Protein AF-A0A842ZXC0-F1 (afdb_monomer_lite)

pLDDT: mean 71.42, std 17.32, range [29.2, 92.12]

Structure (mmCIF, N/CA/C/O backbone):
data_AF-A0A842ZXC0-F1
#
_entry.id   AF-A0A842ZXC0-F1
#
loop_
_atom_site.group_PDB
_atom_site.id
_atom_site.type_symbol
_atom_site.label_atom_id
_atom_site.label_alt_id
_atom_site.label_comp_id
_atom_site.label_asym_id
_atom_site.label_entity_id
_atom_site.label_seq_id
_atom_site.pdbx_PDB_ins_code
_atom_site.Cartn_x
_atom_site.Cartn_y
_atom_site.Cartn_z
_atom_site.occupancy
_atom_site.B_iso_or_equiv
_atom_site.auth_seq_id
_atom_site.auth_comp_id
_atom_site.auth_asym_id
_atom_site.auth_atom_id
_atom_site.pdbx_PDB_model_num
ATOM 1 N N . MET A 1 1 ? 24.883 10.054 23.413 1.00 38.22 1 MET A N 1
ATOM 2 C CA . MET A 1 1 ? 23.572 9.875 22.748 1.00 38.22 1 MET A CA 1
ATOM 3 C C . MET A 1 1 ? 22.504 10.477 23.648 1.00 38.22 1 MET A C 1
ATOM 5 O O . MET A 1 1 ? 22.354 9.993 24.759 1.00 38.22 1 MET A O 1
ATOM 9 N N . MET A 1 2 ? 21.808 11.538 23.226 1.00 33.12 2 MET A N 1
ATOM 10 C CA . MET A 1 2 ? 20.631 12.017 23.964 1.00 33.12 2 MET A CA 1
ATOM 11 C C . MET A 1 2 ? 19.498 11.002 23.783 1.00 33.12 2 MET A C 1
ATOM 13 O O . MET A 1 2 ? 19.116 10.713 22.648 1.00 33.12 2 MET A O 1
ATOM 17 N N . GLN A 1 3 ? 18.977 10.449 24.880 1.00 35.97 3 GLN A N 1
ATOM 18 C CA . GLN A 1 3 ? 17.727 9.690 24.848 1.00 35.97 3 GLN A CA 1
ATOM 19 C C . GLN A 1 3 ? 16.616 10.639 24.394 1.00 35.97 3 GLN A C 1
ATOM 21 O O . GLN A 1 3 ? 16.288 11.604 25.085 1.00 35.97 3 GLN A O 1
ATOM 26 N N . ARG A 1 4 ? 16.063 10.402 23.200 1.00 47.78 4 ARG A N 1
ATOM 27 C CA . ARG A 1 4 ? 14.868 11.116 22.743 1.00 47.78 4 ARG A CA 1
ATOM 28 C C . ARG A 1 4 ? 13.722 10.739 23.680 1.00 47.78 4 ARG A C 1
ATOM 30 O O . ARG A 1 4 ? 13.422 9.556 23.821 1.00 47.78 4 ARG A O 1
ATOM 37 N N . LYS A 1 5 ? 13.112 11.734 24.329 1.00 47.00 5 LYS A N 1
ATOM 38 C CA . LYS A 1 5 ? 11.935 11.544 25.183 1.00 47.00 5 LYS A CA 1
ATOM 39 C C . LYS A 1 5 ? 10.814 10.945 24.330 1.00 47.00 5 LYS A C 1
ATOM 41 O O . LYS A 1 5 ? 10.494 11.484 23.273 1.00 47.00 5 LYS A O 1
ATOM 46 N N . GLN A 1 6 ? 10.284 9.808 24.761 1.00 52.31 6 GLN A N 1
ATOM 47 C CA . GLN A 1 6 ? 9.164 9.141 24.110 1.00 52.31 6 GLN A CA 1
ATOM 48 C C . GLN A 1 6 ? 7.924 10.028 24.242 1.00 52.31 6 GLN A C 1
ATOM 50 O O . GLN A 1 6 ? 7.677 10.586 25.312 1.00 52.31 6 GLN A O 1
ATOM 55 N N . VAL A 1 7 ? 7.208 10.225 23.141 1.00 51.06 7 VAL A N 1
ATOM 56 C CA . VAL A 1 7 ? 5.999 11.048 23.106 1.00 51.06 7 VAL A CA 1
ATOM 57 C C . VAL A 1 7 ? 4.801 10.100 23.057 1.00 51.06 7 VAL A C 1
ATOM 59 O O . VAL A 1 7 ? 4.854 9.085 22.364 1.00 51.06 7 VAL A O 1
ATOM 62 N N . GLU A 1 8 ? 3.756 10.412 23.819 1.00 59.06 8 GLU A N 1
ATOM 63 C CA . GLU A 1 8 ? 2.516 9.631 23.856 1.00 59.06 8 GLU A CA 1
ATOM 64 C C . GLU A 1 8 ? 1.721 9.815 22.549 1.00 59.06 8 GLU A C 1
ATOM 66 O O . GLU A 1 8 ? 1.617 10.946 22.055 1.00 59.06 8 GLU A O 1
ATOM 71 N N . PRO A 1 9 ? 1.154 8.746 21.964 1.00 63.72 9 PRO A N 1
ATOM 72 C CA . PRO A 1 9 ? 0.322 8.860 20.774 1.00 63.72 9 PRO A CA 1
ATOM 73 C C . PRO A 1 9 ? -1.001 9.579 21.069 1.00 63.72 9 PRO A C 1
ATOM 75 O O . PRO A 1 9 ? -1.538 9.547 22.172 1.00 63.72 9 PRO A O 1
ATOM 78 N N . GLY A 1 10 ? -1.565 10.233 20.052 1.00 68.50 10 GLY A N 1
ATOM 79 C CA . GLY A 1 10 ? -2.879 10.863 20.170 1.00 68.50 10 GLY A CA 1
ATOM 80 C C . GLY A 1 10 ? -4.018 9.836 20.197 1.00 68.50 10 GLY A C 1
ATOM 81 O O . GLY A 1 10 ? -3.971 8.824 19.498 1.00 68.50 10 GLY A O 1
ATOM 82 N N . ARG A 1 11 ? -5.110 10.150 20.909 1.00 72.19 11 ARG A N 1
ATOM 83 C CA . ARG A 1 11 ? -6.309 9.295 21.061 1.00 72.19 11 ARG A CA 1
ATOM 84 C C . ARG A 1 11 ? -6.871 8.741 19.740 1.00 72.19 11 ARG A C 1
ATOM 86 O O . ARG A 1 11 ? -7.350 7.613 19.703 1.00 72.19 11 ARG A O 1
ATOM 93 N N . LYS A 1 12 ? -6.811 9.510 18.645 1.00 74.31 12 LYS A N 1
ATOM 94 C CA . LYS A 1 12 ? -7.275 9.064 17.315 1.00 74.31 12 LYS A CA 1
ATOM 95 C C . LYS A 1 12 ? -6.428 7.911 16.753 1.00 74.31 12 LYS A C 1
ATOM 97 O O . LYS A 1 12 ? -6.987 6.976 16.186 1.00 74.31 12 LYS A O 1
ATOM 102 N N . ILE A 1 13 ? -5.108 7.954 16.953 1.00 75.88 13 ILE A N 1
ATOM 103 C CA . ILE A 1 13 ? -4.176 6.895 16.532 1.00 75.88 13 ILE A CA 1
ATOM 104 C C . ILE A 1 13 ? -4.403 5.638 17.374 1.00 75.88 13 ILE A C 1
ATOM 106 O O . ILE A 1 13 ? -4.470 4.543 16.825 1.00 75.88 13 ILE A O 1
ATOM 110 N N . GLU A 1 14 ? -4.595 5.777 18.688 1.00 77.31 14 GLU A N 1
ATOM 111 C CA . GLU A 1 14 ? -4.884 4.633 19.565 1.00 77.31 14 GLU A CA 1
ATOM 112 C C . GLU A 1 14 ? -6.144 3.869 19.136 1.00 77.31 14 GLU A C 1
ATOM 114 O O . GLU A 1 14 ? -6.159 2.637 19.126 1.00 77.31 14 GLU A O 1
ATOM 119 N N . ILE A 1 15 ? -7.203 4.592 18.757 1.00 78.06 15 ILE A N 1
ATOM 120 C CA . ILE A 1 15 ? -8.450 3.990 18.270 1.00 78.06 15 ILE A CA 1
ATOM 121 C C . ILE A 1 15 ? -8.221 3.294 16.926 1.00 78.06 15 ILE A C 1
ATOM 123 O O . ILE A 1 15 ? -8.607 2.134 16.779 1.00 78.06 15 ILE A O 1
ATOM 127 N N . ALA A 1 16 ? -7.533 3.934 15.978 1.00 81.00 16 ALA A N 1
ATOM 128 C CA . ALA A 1 16 ? -7.195 3.299 14.704 1.00 81.00 16 ALA A CA 1
ATOM 129 C C . ALA A 1 16 ? -6.385 2.002 14.915 1.00 81.00 16 ALA A C 1
ATOM 131 O O . ALA A 1 16 ? -6.726 0.956 14.360 1.00 81.00 16 ALA A O 1
ATOM 132 N N . LEU A 1 17 ? -5.381 2.023 15.800 1.00 80.62 17 LEU A N 1
ATOM 133 C CA . LEU A 1 17 ? -4.549 0.863 16.141 1.00 80.62 17 LEU A CA 1
ATOM 134 C C . LEU A 1 17 ? -5.313 -0.261 16.866 1.00 80.62 17 LEU A C 1
ATOM 136 O O . LEU A 1 17 ? -4.879 -1.412 16.816 1.00 80.62 17 LEU A O 1
ATOM 140 N N . ARG A 1 18 ? -6.453 0.031 17.506 1.00 80.19 18 ARG A N 1
ATOM 141 C CA . ARG A 1 18 ? -7.390 -0.978 18.045 1.00 80.19 18 ARG A CA 1
ATOM 142 C C . ARG A 1 18 ? -8.228 -1.618 16.949 1.00 80.19 18 ARG A C 1
ATOM 144 O O . ARG A 1 18 ? -8.435 -2.830 16.947 1.00 80.19 18 ARG A O 1
ATOM 151 N N . VAL A 1 19 ? -8.723 -0.783 16.046 1.00 85.88 19 VAL A N 1
ATOM 152 C CA . VAL A 1 19 ? -9.700 -1.140 15.019 1.00 85.88 19 VAL A CA 1
ATOM 153 C C . VAL A 1 19 ? -9.068 -1.960 13.897 1.00 85.88 19 VAL A C 1
ATOM 155 O O . VAL A 1 19 ? -9.604 -2.994 13.497 1.00 85.88 19 VAL A O 1
ATOM 158 N N . ILE A 1 20 ? -7.901 -1.533 13.420 1.00 87.75 20 ILE A N 1
ATOM 159 C CA . ILE A 1 20 ? -7.207 -2.135 12.281 1.00 87.75 20 ILE A CA 1
ATOM 160 C C . ILE A 1 20 ? -6.959 -3.645 12.482 1.00 87.75 20 ILE A C 1
ATOM 162 O O . ILE A 1 20 ? -7.414 -4.429 11.644 1.00 87.75 20 ILE A O 1
ATOM 166 N N . PRO A 1 21 ? -6.328 -4.116 13.580 1.00 86.69 21 PRO A N 1
ATOM 167 C CA . PRO A 1 21 ? -6.112 -5.546 13.781 1.00 86.69 21 PRO A CA 1
ATOM 168 C C . PRO A 1 21 ? -7.413 -6.352 13.805 1.00 86.69 21 PRO A C 1
ATOM 170 O O . PRO A 1 21 ? -7.451 -7.455 13.265 1.00 86.69 21 PRO A O 1
ATOM 173 N N . GLN A 1 22 ? -8.482 -5.813 14.402 1.00 87.75 22 GLN A N 1
ATOM 174 C CA . GLN A 1 22 ? -9.781 -6.489 14.463 1.00 87.75 22 GLN A CA 1
ATOM 175 C C . GLN A 1 22 ? -10.370 -6.679 13.063 1.00 87.75 22 GLN A C 1
ATOM 177 O O . GLN A 1 22 ? -10.760 -7.794 12.711 1.00 87.75 22 GLN A O 1
ATOM 182 N N . ALA A 1 23 ? -10.366 -5.618 12.249 1.00 90.25 23 ALA A N 1
ATOM 183 C CA . ALA A 1 23 ? -10.895 -5.655 10.892 1.00 90.25 23 ALA A CA 1
ATOM 184 C C . ALA A 1 23 ? -10.138 -6.665 10.012 1.00 90.25 23 ALA A C 1
ATOM 186 O O . ALA A 1 23 ? -10.751 -7.521 9.369 1.00 90.25 23 ALA A O 1
ATOM 187 N N . PHE A 1 24 ? -8.804 -6.637 10.031 1.00 90.25 24 PHE A N 1
ATOM 188 C CA . PHE A 1 24 ? -7.998 -7.546 9.211 1.00 90.25 24 PHE A CA 1
ATOM 189 C C . PHE A 1 24 ? -8.014 -8.997 9.692 1.00 90.25 24 PHE A C 1
ATOM 191 O O . PHE A 1 24 ? -8.032 -9.908 8.861 1.00 90.25 24 PHE A O 1
ATOM 198 N N . ASN A 1 25 ? -8.075 -9.237 11.006 1.00 88.62 25 ASN A N 1
ATOM 199 C CA . ASN A 1 25 ? -8.242 -10.588 11.542 1.00 88.62 25 ASN A CA 1
ATOM 200 C C . ASN A 1 25 ? -9.599 -11.176 11.135 1.00 88.62 25 ASN A C 1
ATOM 202 O O . ASN A 1 25 ? -9.654 -12.317 10.681 1.00 88.62 25 ASN A O 1
ATOM 206 N N . TYR A 1 26 ? -10.678 -10.388 11.214 1.00 89.25 26 TYR A N 1
ATOM 207 C CA . TYR A 1 26 ? -11.999 -10.806 10.735 1.00 89.25 26 TYR A CA 1
ATOM 208 C C . TYR A 1 26 ? -11.999 -11.089 9.226 1.00 89.25 26 TYR A C 1
ATOM 210 O O . TYR A 1 26 ? -12.568 -12.083 8.759 1.00 89.25 26 TYR A O 1
ATOM 218 N N . ALA A 1 27 ? -11.330 -10.234 8.449 1.00 89.38 27 ALA A N 1
ATOM 219 C CA . ALA A 1 27 ? -11.186 -10.418 7.011 1.00 89.38 27 ALA A CA 1
ATOM 220 C C . ALA A 1 27 ? -10.257 -11.586 6.643 1.00 89.38 27 ALA A C 1
ATOM 222 O O . ALA A 1 27 ? -10.284 -12.034 5.498 1.00 89.38 27 ALA A O 1
ATOM 223 N N . THR A 1 28 ? -9.485 -12.125 7.596 1.00 89.38 28 THR A N 1
ATOM 224 C CA . THR A 1 28 ? -8.425 -13.126 7.376 1.00 89.38 28 THR A CA 1
ATOM 225 C C . THR A 1 28 ? -7.400 -12.665 6.336 1.00 89.38 28 THR A C 1
ATOM 227 O O . THR A 1 28 ? -6.953 -13.440 5.494 1.00 89.38 28 THR A O 1
ATOM 230 N N . VAL A 1 29 ? -7.051 -11.376 6.376 1.00 88.44 29 VAL A N 1
ATOM 231 C CA . VAL A 1 29 ? -6.166 -10.728 5.402 1.00 88.44 29 VAL A CA 1
ATOM 232 C C . VAL A 1 29 ? -4.909 -10.218 6.112 1.00 88.44 29 VAL A C 1
ATOM 234 O O . VAL A 1 29 ? -5.021 -9.520 7.122 1.00 88.44 29 VAL A O 1
ATOM 237 N N . PRO A 1 30 ? -3.697 -10.539 5.623 1.00 87.38 30 PRO A N 1
ATOM 238 C CA . PRO A 1 30 ? -2.482 -9.938 6.149 1.00 87.38 30 PRO A CA 1
ATOM 239 C C . PRO A 1 30 ? -2.455 -8.445 5.824 1.00 87.38 30 PRO A C 1
ATOM 241 O O . PRO A 1 30 ? -2.823 -8.029 4.730 1.00 87.38 30 PRO A O 1
ATOM 244 N N . TYR A 1 31 ? -1.954 -7.642 6.749 1.00 88.44 31 TYR A N 1
ATOM 245 C CA . TYR A 1 31 ? -1.720 -6.223 6.523 1.00 88.44 31 TYR A CA 1
ATOM 246 C C . TYR A 1 31 ? -0.405 -5.817 7.159 1.00 88.44 31 TYR A C 1
ATOM 248 O O . TYR A 1 31 ? 0.095 -6.492 8.066 1.00 88.44 31 TYR A O 1
ATOM 256 N N . TRP A 1 32 ? 0.154 -4.720 6.681 1.00 85.88 32 TRP A N 1
ATOM 257 C CA . TRP A 1 32 ? 1.293 -4.075 7.305 1.00 85.88 32 TRP A CA 1
ATOM 258 C C . TRP A 1 32 ? 1.218 -2.569 7.111 1.00 85.88 32 TRP A C 1
ATOM 260 O O . TRP A 1 32 ? 0.529 -2.055 6.226 1.00 85.88 32 TRP A O 1
ATOM 270 N N . LEU A 1 33 ? 1.925 -1.879 7.995 1.00 83.50 33 LEU A N 1
ATOM 271 C CA . LEU A 1 33 ? 2.070 -0.436 7.953 1.00 83.50 33 LEU A CA 1
ATOM 272 C C . LEU A 1 33 ? 2.839 -0.019 6.695 1.00 83.50 33 LEU A C 1
ATOM 274 O O . LEU A 1 33 ? 3.832 -0.663 6.339 1.00 83.50 33 LEU A O 1
ATOM 278 N N . SER A 1 34 ? 2.399 1.062 6.057 1.00 80.19 34 SER A N 1
ATOM 279 C CA . SER A 1 34 ? 3.020 1.598 4.845 1.00 80.19 34 SER A CA 1
ATOM 280 C C . SER A 1 34 ? 3.258 3.102 4.931 1.00 80.19 34 SER A C 1
ATOM 282 O O . SER A 1 34 ? 2.857 3.743 5.899 1.00 80.19 34 SER A O 1
ATOM 284 N N . PHE A 1 35 ? 3.948 3.633 3.920 1.00 75.81 35 PHE A N 1
ATOM 285 C CA . PHE A 1 35 ? 4.105 5.067 3.629 1.00 75.81 35 PHE A CA 1
ATOM 286 C C . PHE A 1 35 ? 4.361 5.953 4.862 1.00 75.81 35 PHE A C 1
ATOM 288 O O . PHE A 1 35 ? 5.334 5.710 5.587 1.00 75.81 35 PHE A O 1
ATOM 295 N N . GLY A 1 36 ? 3.529 6.979 5.080 1.00 67.38 36 GLY A N 1
ATOM 296 C CA . GLY A 1 36 ? 3.707 7.980 6.130 1.00 67.38 36 GLY A CA 1
ATOM 297 C C . GLY A 1 36 ? 3.727 7.353 7.520 1.00 67.38 36 GLY A C 1
ATOM 298 O O . GLY A 1 36 ? 4.662 7.582 8.291 1.00 67.38 36 GLY A O 1
ATOM 299 N N . GLY A 1 37 ? 2.779 6.456 7.804 1.00 69.75 37 GLY A N 1
ATOM 300 C CA . GLY A 1 37 ? 2.711 5.739 9.079 1.00 69.75 37 GLY A CA 1
ATOM 301 C C . GLY A 1 37 ? 3.977 4.927 9.379 1.00 69.75 37 GLY A C 1
ATOM 302 O O . GLY A 1 37 ? 4.488 4.938 10.502 1.00 69.75 37 GLY A O 1
ATOM 303 N N . LEU A 1 38 ? 4.546 4.263 8.369 1.00 73.62 38 LEU A N 1
ATOM 304 C CA . LEU A 1 38 ? 5.774 3.485 8.533 1.00 73.62 38 LEU A CA 1
ATOM 305 C C . LEU A 1 38 ? 6.997 4.371 8.774 1.00 73.62 38 LEU A C 1
ATOM 307 O O . LEU A 1 38 ? 7.837 4.055 9.624 1.00 73.62 38 LEU A O 1
ATOM 311 N N . TRP A 1 39 ? 7.093 5.482 8.047 1.00 70.81 39 TRP A N 1
ATOM 312 C CA . TRP A 1 39 ? 8.150 6.462 8.262 1.00 70.81 39 TRP A CA 1
ATOM 313 C C . TRP A 1 39 ? 8.076 7.063 9.673 1.00 70.81 39 TRP A C 1
ATOM 315 O O . TRP A 1 39 ? 9.102 7.117 10.362 1.00 70.81 39 TRP A O 1
ATOM 325 N N . ALA A 1 40 ? 6.869 7.416 10.143 1.00 67.25 40 ALA A N 1
ATOM 326 C CA . ALA A 1 40 ? 6.607 7.895 11.506 1.00 67.25 40 ALA A CA 1
ATOM 327 C C . ALA A 1 40 ? 7.229 6.971 12.548 1.00 67.25 40 ALA A C 1
ATOM 329 O O . ALA A 1 40 ? 7.957 7.398 13.449 1.00 67.25 40 ALA A O 1
ATOM 330 N N . LEU A 1 41 ? 6.934 5.681 12.401 1.00 69.81 41 LEU A N 1
ATOM 331 C CA . LEU A 1 41 ? 7.342 4.656 13.338 1.00 69.81 41 LEU A CA 1
ATOM 332 C C . LEU A 1 41 ? 8.862 4.486 13.362 1.00 69.81 41 LEU A C 1
ATOM 334 O O . LEU A 1 41 ? 9.445 4.363 14.435 1.00 69.81 41 LEU A O 1
ATOM 338 N N . ILE A 1 42 ? 9.512 4.511 12.195 1.00 69.00 42 ILE A N 1
ATOM 339 C CA . ILE A 1 42 ? 10.952 4.247 12.078 1.00 69.00 42 ILE A CA 1
ATOM 340 C C . ILE A 1 42 ? 11.809 5.449 12.469 1.00 69.00 42 ILE A C 1
ATOM 342 O O . ILE A 1 42 ? 12.855 5.270 13.092 1.00 69.00 42 ILE A O 1
ATOM 346 N N . ARG A 1 43 ? 11.411 6.667 12.091 1.00 65.94 43 ARG A N 1
ATOM 347 C CA . ARG A 1 43 ? 12.264 7.861 12.232 1.00 65.94 43 ARG A CA 1
ATOM 348 C C . ARG A 1 43 ? 11.905 8.729 13.436 1.00 65.94 43 ARG A C 1
ATOM 350 O O . ARG A 1 43 ? 12.803 9.334 14.031 1.00 65.94 43 ARG A O 1
ATOM 357 N N . ASN A 1 44 ? 10.625 8.758 13.810 1.00 60.88 44 ASN A N 1
ATOM 358 C CA . ASN A 1 44 ? 10.072 9.708 14.781 1.00 60.88 44 ASN A CA 1
ATOM 359 C C . ASN A 1 44 ? 9.503 9.034 16.038 1.00 60.88 44 ASN A C 1
ATOM 361 O O . ASN A 1 44 ? 8.830 9.695 16.822 1.00 60.88 44 ASN A O 1
ATOM 365 N N . ASN A 1 45 ? 9.770 7.740 16.250 1.00 59.78 45 ASN A N 1
ATOM 366 C CA . ASN A 1 45 ? 9.192 6.956 17.346 1.00 59.78 45 ASN A CA 1
ATOM 367 C C . ASN A 1 45 ? 7.650 6.983 17.358 1.00 59.78 45 ASN A C 1
ATOM 369 O O . ASN A 1 45 ? 7.042 7.052 18.419 1.00 59.78 45 ASN A O 1
ATOM 373 N N . GLY A 1 46 ? 7.013 6.898 16.187 1.00 54.84 46 GLY A N 1
ATOM 374 C CA . GLY A 1 46 ? 5.575 6.627 16.095 1.00 54.84 46 GLY A CA 1
ATOM 375 C C . GLY A 1 46 ? 4.667 7.850 16.187 1.00 54.84 46 GLY A C 1
ATOM 376 O O . GLY A 1 46 ? 3.491 7.69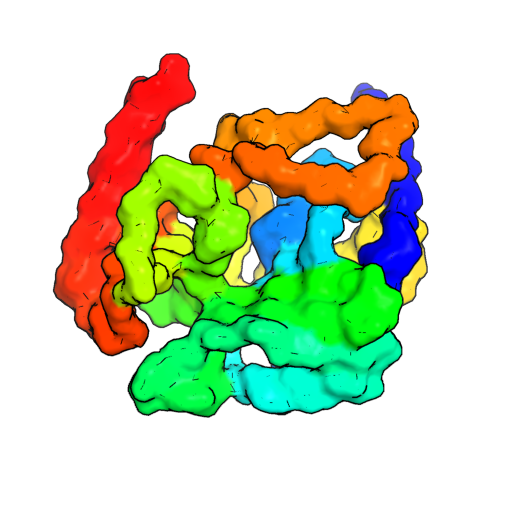3 16.495 1.00 54.84 46 GLY A O 1
ATOM 377 N N . ILE A 1 47 ? 5.161 9.061 15.916 1.00 51.28 47 ILE A N 1
ATOM 378 C CA . ILE A 1 47 ? 4.285 10.236 15.836 1.00 51.28 47 ILE A CA 1
ATOM 379 C C . ILE A 1 47 ? 4.506 10.987 14.533 1.00 51.28 47 ILE A C 1
ATOM 381 O O . ILE A 1 47 ? 5.552 11.595 14.310 1.00 51.28 47 ILE A O 1
ATOM 385 N N . ILE A 1 48 ? 3.470 10.968 13.701 1.00 54.22 48 ILE A N 1
ATOM 386 C CA . ILE A 1 48 ? 3.164 12.045 12.768 1.00 54.22 48 ILE A CA 1
ATOM 387 C C . ILE A 1 48 ? 1.712 12.437 13.059 1.00 54.22 48 ILE A C 1
ATOM 389 O O . ILE A 1 48 ? 0.868 11.546 13.188 1.00 54.22 48 ILE A O 1
ATOM 393 N N . PRO A 1 49 ? 1.401 13.733 13.191 1.00 51.94 49 PRO A N 1
ATOM 394 C CA . PRO A 1 49 ? 0.032 14.215 13.115 1.00 51.94 49 PRO A CA 1
ATOM 395 C C . PRO A 1 49 ? -0.418 14.164 11.648 1.00 51.94 49 PRO A C 1
ATOM 397 O O . PRO A 1 49 ? -0.507 15.198 10.995 1.00 51.94 49 PRO A O 1
ATOM 400 N N . ASP A 1 50 ? -0.608 12.959 11.112 1.00 57.91 50 ASP A N 1
ATOM 401 C CA . ASP A 1 50 ? -1.201 12.787 9.787 1.00 57.91 50 ASP A CA 1
ATOM 402 C C . ASP A 1 50 ? -2.724 12.686 9.911 1.00 57.91 50 ASP A C 1
ATOM 404 O O . ASP A 1 50 ? -3.249 12.329 10.972 1.00 57.91 50 ASP A O 1
ATOM 408 N N . GLY A 1 51 ? -3.437 13.062 8.852 1.00 63.59 51 GLY A N 1
ATOM 409 C CA . GLY A 1 51 ? -4.900 12.997 8.793 1.00 63.59 51 GLY A CA 1
ATOM 410 C C . GLY A 1 51 ? -5.434 11.578 8.575 1.00 63.59 51 GLY A C 1
ATOM 411 O O . GLY A 1 51 ? -6.625 11.320 8.798 1.00 63.59 51 GLY A O 1
ATOM 412 N N . ASP A 1 52 ? -4.560 10.656 8.177 1.00 72.56 52 ASP A N 1
ATOM 413 C CA . ASP A 1 52 ? -4.880 9.282 7.829 1.00 72.56 52 ASP A CA 1
ATOM 414 C C . ASP A 1 52 ? -3.847 8.256 8.343 1.00 72.56 52 ASP A C 1
ATOM 416 O O . ASP A 1 52 ? -2.839 8.569 8.980 1.00 72.56 52 ASP A O 1
ATOM 420 N N . PHE A 1 53 ? -4.174 6.978 8.155 1.00 79.69 53 PHE A N 1
ATOM 421 C CA . PHE A 1 53 ? -3.339 5.838 8.499 1.00 79.69 53 PHE A CA 1
ATOM 422 C C . PHE A 1 53 ? -3.123 4.969 7.268 1.00 79.69 53 PHE A C 1
ATOM 424 O O . PHE A 1 53 ? -4.037 4.276 6.807 1.00 79.69 53 PHE A O 1
ATOM 431 N N . ASP A 1 54 ? -1.894 4.983 6.768 1.00 83.69 54 ASP A N 1
ATOM 432 C CA . ASP A 1 54 ? -1.495 4.229 5.592 1.00 83.69 54 ASP A CA 1
ATOM 433 C C . ASP A 1 54 ? -1.184 2.769 5.898 1.00 83.69 54 ASP A C 1
ATOM 435 O O . ASP A 1 54 ? -0.258 2.415 6.638 1.00 83.69 54 ASP A O 1
ATOM 439 N N . MET A 1 55 ? -1.906 1.888 5.228 1.00 87.94 55 MET A N 1
ATOM 440 C CA . MET A 1 55 ? -1.690 0.457 5.286 1.00 87.94 55 MET A CA 1
ATOM 441 C C . MET A 1 55 ? -1.591 -0.130 3.899 1.00 87.94 55 MET A C 1
ATOM 443 O O . MET A 1 55 ? -2.026 0.432 2.890 1.00 87.94 55 MET A O 1
ATOM 447 N N . CYS A 1 56 ? -1.072 -1.344 3.869 1.00 89.06 56 CYS A N 1
ATOM 448 C CA . CYS A 1 56 ? -1.123 -2.150 2.678 1.00 89.06 56 CYS A CA 1
ATOM 449 C C . CYS A 1 56 ? -1.393 -3.613 2.965 1.00 89.06 56 CYS A C 1
ATOM 451 O O . CYS A 1 56 ? -1.185 -4.124 4.067 1.00 89.06 56 CYS A O 1
ATOM 453 N N . THR A 1 57 ? -1.903 -4.256 1.927 1.00 90.06 57 THR A N 1
ATOM 454 C CA . THR A 1 57 ? -2.136 -5.689 1.839 1.00 90.06 57 THR A CA 1
ATOM 455 C C . THR A 1 57 ? -1.817 -6.151 0.419 1.00 90.06 57 THR A C 1
ATOM 457 O O . THR A 1 57 ? -1.486 -5.338 -0.446 1.00 90.06 57 THR A O 1
ATOM 460 N N . TYR A 1 58 ? -1.903 -7.449 0.148 1.00 88.81 58 TYR A N 1
ATOM 461 C CA . TYR A 1 58 ? -1.681 -7.970 -1.193 1.00 88.81 58 TYR A CA 1
ATOM 462 C C . TYR A 1 58 ? -2.890 -7.748 -2.096 1.00 88.81 58 TYR A C 1
ATOM 464 O O . TYR A 1 58 ? -4.045 -7.936 -1.706 1.00 88.81 58 TYR A O 1
ATOM 472 N N . TYR A 1 59 ? -2.611 -7.395 -3.347 1.00 87.81 59 TYR A N 1
ATOM 473 C CA . TYR A 1 59 ? -3.613 -7.455 -4.395 1.00 87.81 59 TYR A CA 1
ATOM 474 C C . TYR A 1 59 ? -4.163 -8.878 -4.495 1.00 87.81 59 TYR A C 1
ATOM 476 O O . TYR A 1 59 ? -3.427 -9.863 -4.477 1.00 87.81 59 TYR A O 1
ATOM 484 N N . GLY A 1 60 ? -5.480 -8.980 -4.619 1.00 83.69 60 GLY A N 1
ATOM 485 C CA . GLY A 1 60 ? -6.155 -10.255 -4.785 1.00 83.69 60 GLY A CA 1
ATOM 486 C C . GLY A 1 60 ? -7.075 -10.651 -3.641 1.00 83.69 60 GLY A C 1
ATOM 487 O O . GLY A 1 60 ? -7.931 -11.507 -3.872 1.00 83.69 60 GLY A O 1
ATOM 488 N N . HIS A 1 61 ? -6.935 -10.015 -2.477 1.00 86.19 61 HIS A N 1
ATOM 489 C CA . HIS A 1 61 ? -7.841 -10.179 -1.346 1.00 86.19 61 HIS A CA 1
ATOM 490 C C . HIS A 1 61 ? -9.218 -9.554 -1.605 1.00 86.19 61 HIS A C 1
ATOM 492 O O . HIS A 1 61 ? -9.347 -8.575 -2.339 1.00 86.19 61 HIS A O 1
ATOM 498 N N . ASP A 1 62 ? -10.242 -10.129 -0.974 1.00 85.81 62 ASP A N 1
ATOM 499 C CA . ASP A 1 62 ? -11.619 -9.644 -1.045 1.00 85.81 62 ASP A CA 1
ATOM 500 C C . ASP A 1 62 ? -11.763 -8.342 -0.242 1.00 85.81 62 ASP A C 1
ATOM 502 O O . ASP A 1 62 ? -11.928 -8.341 0.983 1.00 85.81 62 ASP A O 1
ATOM 506 N N . PHE A 1 63 ? -11.689 -7.216 -0.950 1.00 86.81 63 PHE A N 1
ATOM 507 C CA . PHE A 1 63 ? -11.794 -5.898 -0.339 1.00 86.81 63 PHE A CA 1
ATOM 508 C C . PHE A 1 63 ? -13.209 -5.597 0.184 1.00 86.81 63 PHE A C 1
ATOM 510 O O . PHE A 1 63 ? -13.338 -4.811 1.120 1.00 86.81 63 PHE A O 1
ATOM 517 N N . LYS A 1 64 ? -14.258 -6.265 -0.325 1.00 88.25 64 LYS A N 1
ATOM 518 C CA . LYS A 1 64 ? -15.631 -6.144 0.202 1.00 88.25 64 LYS A CA 1
ATOM 519 C C . LYS A 1 64 ? -15.742 -6.799 1.578 1.00 88.25 64 LYS A C 1
ATOM 521 O O . LYS A 1 64 ? -16.447 -6.306 2.460 1.00 88.25 64 LYS A O 1
ATOM 526 N N . ARG A 1 65 ? -15.010 -7.894 1.813 1.00 90.62 65 ARG A N 1
ATOM 527 C CA . ARG A 1 65 ? -14.907 -8.496 3.151 1.00 90.62 65 ARG A CA 1
ATOM 528 C C . ARG A 1 65 ? -14.167 -7.583 4.130 1.00 90.62 65 ARG A C 1
ATOM 530 O O . ARG A 1 65 ? -14.598 -7.466 5.276 1.00 90.62 65 ARG A O 1
ATOM 537 N N . ILE A 1 66 ? -13.095 -6.929 3.680 1.00 91.31 66 ILE A N 1
ATOM 538 C CA . ILE A 1 66 ? -12.370 -5.918 4.468 1.00 91.31 66 ILE A CA 1
ATOM 539 C C . ILE A 1 66 ? -13.299 -4.741 4.799 1.00 91.31 66 ILE A C 1
ATOM 541 O O . ILE A 1 66 ? -13.397 -4.342 5.956 1.00 91.31 66 ILE A O 1
ATOM 545 N N . GLU A 1 67 ? -14.055 -4.248 3.819 1.00 91.38 67 GLU A N 1
ATOM 546 C CA . GLU A 1 67 ? -15.054 -3.197 4.008 1.00 91.38 67 GLU A CA 1
ATOM 547 C C . GLU A 1 67 ? -16.107 -3.575 5.054 1.00 91.38 67 GLU A C 1
ATOM 549 O O . GLU A 1 67 ? -16.371 -2.808 5.981 1.00 91.38 67 GLU A O 1
ATOM 554 N N . LYS A 1 68 ? -16.689 -4.776 4.948 1.00 91.75 68 LYS A N 1
ATOM 555 C CA . LYS A 1 68 ? -17.657 -5.277 5.930 1.00 91.75 68 LYS A CA 1
ATOM 556 C C . LYS A 1 68 ? -17.060 -5.319 7.338 1.00 91.75 68 LYS A C 1
ATOM 558 O O . LYS A 1 68 ? -17.753 -4.984 8.296 1.00 91.75 68 LYS A O 1
ATOM 563 N N . ALA A 1 69 ? -15.792 -5.711 7.457 1.00 92.12 69 ALA A N 1
ATOM 564 C CA . ALA A 1 69 ? -15.083 -5.729 8.729 1.00 92.12 69 ALA A CA 1
ATOM 565 C C . ALA A 1 69 ? -14.945 -4.314 9.315 1.00 92.12 69 ALA A C 1
ATOM 567 O O . ALA A 1 69 ? -15.277 -4.101 10.477 1.00 92.12 69 ALA A O 1
ATOM 568 N N . PHE A 1 70 ? -14.541 -3.338 8.496 1.00 91.25 70 PHE A N 1
ATOM 569 C CA . PHE A 1 70 ? -14.397 -1.934 8.899 1.00 91.25 70 PHE A CA 1
ATOM 570 C C . PHE A 1 70 ? -15.719 -1.247 9.276 1.00 91.25 70 PHE A C 1
ATOM 572 O O . PHE A 1 70 ? -15.740 -0.381 10.149 1.00 91.25 70 PHE A O 1
ATOM 579 N N . ARG A 1 71 ? -16.849 -1.667 8.703 1.00 89.50 71 ARG A N 1
ATOM 580 C CA . ARG A 1 71 ? -18.167 -1.160 9.124 1.00 89.50 71 ARG A CA 1
ATOM 581 C C . ARG A 1 71 ? -18.593 -1.664 10.511 1.00 89.50 71 ARG A C 1
ATOM 583 O O . ARG A 1 71 ? -19.376 -0.995 11.185 1.00 89.50 71 ARG A O 1
ATOM 590 N N . GLY A 1 72 ? -18.116 -2.845 10.916 1.00 85.69 72 GLY A N 1
ATOM 591 C CA . GLY A 1 72 ? -18.525 -3.539 12.146 1.00 85.69 72 GLY A CA 1
ATOM 592 C C . GLY A 1 72 ? -17.664 -3.262 13.384 1.00 85.69 72 GLY A C 1
ATOM 593 O O . GLY A 1 72 ? -17.949 -3.797 14.451 1.00 85.69 72 GLY A O 1
ATOM 594 N N . VAL A 1 73 ? -16.610 -2.462 13.248 1.00 87.00 73 VAL A N 1
ATOM 595 C CA . VAL A 1 73 ? -15.669 -2.084 14.317 1.00 87.00 73 VAL A CA 1
ATOM 596 C C . VAL A 1 73 ? -16.033 -0.710 14.902 1.00 87.00 73 VAL A C 1
ATOM 598 O O . VAL A 1 73 ? -16.697 0.078 14.221 1.00 87.00 73 VAL A O 1
ATOM 601 N N . PRO A 1 74 ? -15.600 -0.390 16.140 1.00 78.81 74 PRO A N 1
ATOM 602 C CA . PRO A 1 74 ? -15.796 0.940 16.724 1.00 78.81 74 PRO A CA 1
ATOM 603 C C . PRO A 1 74 ? -15.324 2.059 15.781 1.00 78.81 74 PRO A C 1
ATOM 605 O O . PRO A 1 74 ? -14.265 1.933 15.165 1.00 78.81 74 PRO A O 1
ATOM 608 N N . GLY A 1 75 ? -16.098 3.141 15.647 1.00 73.94 75 GLY A N 1
ATOM 609 C CA . GLY A 1 75 ? -15.820 4.219 14.692 1.00 73.94 75 GLY A CA 1
ATOM 610 C C . GLY A 1 75 ? -16.498 4.105 13.330 1.00 73.94 75 GLY A C 1
ATOM 611 O O . GLY A 1 75 ? -16.386 5.056 12.552 1.00 73.94 75 GLY A O 1
ATOM 612 N N . HIS A 1 76 ? -17.179 2.984 13.050 1.00 84.31 76 HIS A N 1
ATOM 613 C CA . HIS A 1 76 ? -18.012 2.752 11.864 1.00 84.31 76 HIS A CA 1
ATOM 614 C C . HIS A 1 76 ? -17.375 3.279 10.576 1.00 84.31 76 HIS A C 1
ATOM 616 O O . HIS A 1 76 ? -17.828 4.249 9.966 1.00 84.31 76 HIS A O 1
ATOM 622 N N . TYR A 1 77 ? -16.272 2.648 10.182 1.00 89.12 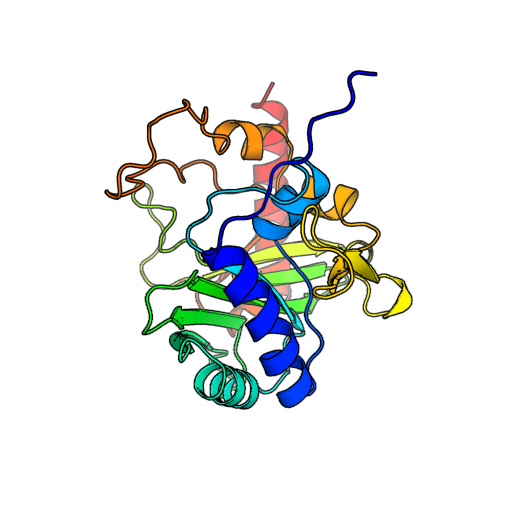77 TYR A N 1
ATOM 623 C CA . TYR A 1 77 ? -15.523 3.067 9.010 1.00 89.12 77 TYR A CA 1
ATOM 624 C C . TYR A 1 77 ? -16.290 2.723 7.731 1.00 89.12 77 TYR A C 1
ATOM 626 O O . TYR A 1 77 ? -16.623 1.565 7.471 1.00 89.12 77 TYR A O 1
ATOM 634 N N . VAL A 1 78 ? -16.548 3.742 6.914 1.00 87.00 78 VAL A N 1
ATOM 635 C CA . VAL A 1 78 ? -17.224 3.615 5.619 1.00 87.00 78 VAL A CA 1
ATOM 636 C C . VAL A 1 78 ? -16.211 3.851 4.512 1.00 87.00 78 VAL A C 1
ATOM 638 O O . VAL A 1 78 ? -15.414 4.787 4.577 1.00 87.00 78 VAL A O 1
ATOM 641 N N . MET A 1 79 ? -16.239 3.005 3.484 1.00 88.62 79 MET A N 1
ATOM 642 C CA . MET A 1 79 ? -15.426 3.204 2.292 1.00 88.62 79 MET A CA 1
ATOM 643 C C . MET A 1 79 ? -15.925 4.438 1.540 1.00 88.62 79 MET A C 1
ATOM 645 O O . MET A 1 79 ? -17.065 4.474 1.084 1.00 88.62 79 MET A O 1
ATOM 649 N N . THR A 1 80 ? -15.075 5.451 1.420 1.00 83.19 80 THR A N 1
ATOM 650 C CA . THR A 1 80 ? -15.396 6.701 0.716 1.00 83.19 80 THR A CA 1
ATOM 651 C C . THR A 1 80 ? -14.790 6.752 -0.676 1.00 83.19 80 THR A C 1
ATOM 653 O O . THR A 1 80 ? -15.266 7.500 -1.527 1.00 83.19 80 THR A O 1
ATOM 656 N N . LYS A 1 81 ? -13.761 5.940 -0.932 1.00 83.19 81 LYS A N 1
ATOM 657 C CA . LYS A 1 81 ? -13.113 5.836 -2.238 1.00 83.19 81 LYS A CA 1
ATOM 658 C C . LYS A 1 81 ? -12.608 4.421 -2.471 1.00 83.19 81 LYS A C 1
ATOM 660 O O . LYS A 1 81 ? -12.050 3.805 -1.566 1.00 83.19 81 LYS A O 1
ATOM 665 N N . ALA A 1 82 ? -12.750 3.941 -3.700 1.00 83.94 82 ALA A N 1
ATOM 666 C CA . ALA A 1 82 ? -12.099 2.731 -4.173 1.00 83.94 82 ALA A CA 1
ATOM 667 C C . ALA A 1 82 ? -11.590 2.942 -5.595 1.00 83.94 82 ALA A C 1
ATOM 669 O O . ALA A 1 82 ? -12.281 3.521 -6.431 1.00 83.94 82 ALA A O 1
ATOM 670 N N . ILE A 1 83 ? -10.387 2.445 -5.856 1.00 81.94 83 ILE A N 1
ATOM 671 C CA . ILE A 1 83 ? -9.840 2.287 -7.199 1.00 81.94 83 ILE A CA 1
ATOM 672 C C . ILE A 1 83 ? -9.903 0.792 -7.480 1.00 81.94 83 ILE A C 1
ATOM 674 O O . ILE A 1 83 ? -9.184 0.012 -6.852 1.00 81.94 83 ILE A O 1
ATOM 678 N N . VAL A 1 84 ? -10.827 0.393 -8.348 1.00 82.12 84 VAL A N 1
ATOM 679 C CA . VAL A 1 84 ? -11.090 -1.014 -8.667 1.00 82.12 84 VAL A CA 1
ATOM 680 C C . VAL A 1 84 ? -10.388 -1.418 -9.953 1.00 82.12 84 VAL A C 1
ATOM 682 O O . VAL A 1 84 ? -10.104 -0.589 -10.812 1.00 82.12 84 VAL A O 1
ATOM 685 N N . ASP A 1 85 ? -10.097 -2.705 -10.080 1.00 78.75 85 ASP A N 1
ATOM 686 C CA . ASP A 1 85 ? -9.602 -3.260 -11.332 1.00 78.75 85 ASP A CA 1
ATOM 687 C C . ASP A 1 85 ? -10.754 -3.354 -12.346 1.00 78.75 85 ASP A C 1
ATOM 689 O O . ASP A 1 85 ? -11.735 -4.067 -12.126 1.00 78.75 85 ASP A O 1
ATOM 693 N N . ASP A 1 86 ? -10.630 -2.662 -13.478 1.00 74.44 86 ASP A N 1
ATOM 694 C CA . ASP A 1 86 ? -11.655 -2.650 -14.529 1.00 74.44 86 ASP A CA 1
ATOM 695 C C . ASP A 1 86 ? -11.941 -4.041 -15.121 1.00 74.44 86 ASP A C 1
ATOM 697 O O . ASP A 1 86 ? -13.049 -4.300 -15.595 1.00 74.44 86 ASP A O 1
ATOM 701 N N . THR A 1 87 ? -10.968 -4.957 -15.071 1.00 73.50 87 THR A N 1
ATOM 702 C CA . THR A 1 87 ? -11.115 -6.340 -15.558 1.00 73.50 87 THR A CA 1
ATOM 703 C C . THR A 1 87 ? -11.730 -7.278 -14.534 1.00 73.50 87 THR A C 1
ATOM 705 O O . THR A 1 87 ? -12.269 -8.324 -14.893 1.00 73.50 87 THR A O 1
ATOM 708 N N . ASN A 1 88 ? -11.635 -6.924 -13.256 1.00 78.56 88 ASN A N 1
ATOM 709 C CA . ASN A 1 88 ? -12.197 -7.695 -12.166 1.00 78.56 88 ASN A CA 1
ATOM 710 C C . ASN A 1 88 ? -12.634 -6.745 -11.051 1.00 78.56 88 ASN A C 1
ATOM 712 O O . ASN A 1 88 ? -11.879 -6.456 -10.125 1.00 78.56 88 ASN A O 1
ATOM 716 N N . LYS A 1 89 ? -13.893 -6.310 -11.123 1.00 81.00 89 LYS A N 1
ATOM 717 C CA . LYS A 1 89 ? -14.485 -5.347 -10.182 1.00 81.00 89 LYS A CA 1
ATOM 718 C C . LYS A 1 89 ? -14.610 -5.872 -8.744 1.00 81.00 89 LYS A C 1
ATOM 720 O O . LYS A 1 89 ? -14.995 -5.115 -7.856 1.00 81.00 89 LYS A O 1
ATOM 725 N N . ASP A 1 90 ? -14.278 -7.140 -8.499 1.00 81.75 90 ASP A N 1
ATOM 726 C CA . ASP A 1 90 ? -14.141 -7.706 -7.153 1.00 81.75 90 ASP A CA 1
ATOM 727 C C . ASP A 1 90 ? -12.740 -7.494 -6.556 1.00 81.75 90 ASP A C 1
ATOM 729 O O . ASP A 1 90 ? -12.485 -7.875 -5.413 1.00 81.75 90 ASP A O 1
ATOM 733 N N . LYS A 1 91 ? -11.826 -6.860 -7.297 1.00 82.31 91 LYS A N 1
ATOM 734 C CA . LYS A 1 91 ? -10.470 -6.523 -6.860 1.00 82.31 91 LYS A CA 1
ATOM 735 C C . LYS A 1 91 ? -10.335 -5.007 -6.738 1.00 82.31 91 LYS A C 1
ATOM 737 O O . LYS A 1 91 ? -10.713 -4.263 -7.642 1.00 82.31 91 LYS A O 1
ATOM 742 N N . ALA A 1 92 ? -9.732 -4.564 -5.640 1.00 85.88 92 ALA A N 1
ATOM 743 C CA . ALA A 1 92 ? -9.328 -3.178 -5.449 1.00 85.88 92 ALA A CA 1
ATOM 744 C C . ALA A 1 92 ? -7.803 -3.049 -5.487 1.00 85.88 92 ALA A C 1
ATOM 746 O O . ALA A 1 92 ? -7.064 -3.982 -5.172 1.00 85.88 92 ALA A O 1
ATOM 747 N N . LEU A 1 93 ? -7.353 -1.868 -5.888 1.00 83.56 93 LEU A N 1
ATOM 748 C CA . LEU A 1 93 ? -5.954 -1.445 -5.943 1.00 83.56 93 LEU A CA 1
ATOM 749 C C . LEU A 1 93 ? -5.657 -0.436 -4.838 1.00 83.56 93 LEU A C 1
ATOM 751 O O . LEU A 1 93 ? -4.534 -0.343 -4.343 1.00 83.56 93 LEU A O 1
ATOM 755 N N . TYR A 1 94 ? -6.693 0.292 -4.432 1.00 87.31 94 TYR A N 1
ATOM 756 C CA . TYR A 1 94 ? -6.673 1.229 -3.328 1.00 87.31 94 TYR A CA 1
ATOM 757 C C . TYR A 1 94 ? -8.088 1.394 -2.769 1.00 87.31 94 TYR A C 1
ATOM 759 O O . TYR A 1 94 ? -9.059 1.435 -3.529 1.00 87.31 94 TYR A O 1
ATOM 767 N N . CYS A 1 95 ? -8.200 1.532 -1.453 1.00 88.75 95 CYS A N 1
ATOM 768 C CA . CYS A 1 95 ? -9.426 1.924 -0.769 1.00 88.75 95 CYS A CA 1
ATOM 769 C C . CYS A 1 95 ? -9.115 3.002 0.271 1.00 88.75 95 CYS A C 1
ATOM 771 O O . CYS A 1 95 ? -8.132 2.879 0.997 1.00 88.75 95 CYS A O 1
ATOM 773 N N . ALA A 1 96 ? -9.988 3.998 0.399 1.00 87.44 96 ALA A N 1
ATOM 774 C CA . ALA A 1 96 ? -9.985 4.930 1.520 1.00 87.44 96 ALA A CA 1
ATOM 775 C C . AL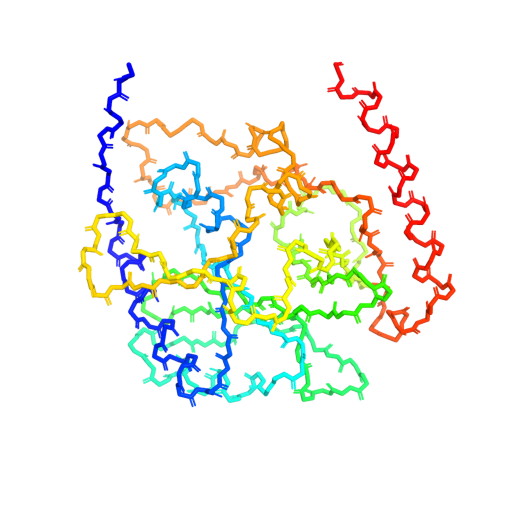A A 1 96 ? -11.239 4.718 2.368 1.00 87.44 96 ALA A C 1
ATOM 777 O O . ALA A 1 96 ? -12.349 4.589 1.839 1.00 87.44 96 ALA A O 1
ATOM 778 N N . TYR A 1 97 ? -11.055 4.711 3.683 1.00 87.94 97 TYR A N 1
ATOM 779 C CA . TYR A 1 97 ? -12.114 4.564 4.668 1.00 87.94 97 TYR A CA 1
ATOM 780 C C . TYR A 1 97 ? -12.131 5.772 5.595 1.00 87.94 97 TYR A C 1
ATOM 782 O O . TYR A 1 97 ? -11.100 6.188 6.121 1.00 87.94 97 TYR A O 1
ATOM 790 N N . SER A 1 98 ? -13.320 6.316 5.823 1.00 85.69 98 SER A N 1
ATOM 791 C CA . SER A 1 98 ? -13.534 7.452 6.718 1.00 85.69 98 SER A CA 1
ATOM 792 C C . SER A 1 98 ? -14.367 7.010 7.910 1.00 85.69 98 SER A C 1
ATOM 794 O O . SER A 1 98 ? -15.327 6.255 7.749 1.00 85.69 98 SER A O 1
ATOM 796 N N . SER A 1 99 ? -14.001 7.467 9.105 1.00 84.31 99 SER A N 1
ATOM 797 C CA . SER A 1 99 ? -14.771 7.186 10.315 1.00 84.31 99 SER A CA 1
ATOM 798 C C . SER A 1 99 ? -15.977 8.115 10.415 1.00 84.31 99 SER A C 1
ATOM 800 O O . SER A 1 99 ? -15.834 9.331 10.303 1.00 84.31 99 SER A O 1
ATOM 802 N N . GLN A 1 100 ? -17.154 7.556 10.703 1.00 80.19 100 GLN A N 1
ATOM 803 C CA . GLN A 1 100 ? -18.349 8.357 10.996 1.00 80.19 100 GLN A CA 1
ATOM 804 C C . GLN A 1 100 ? -18.251 9.113 12.333 1.00 80.19 100 GLN A C 1
ATOM 806 O O . GLN A 1 100 ? -18.951 10.100 12.533 1.00 80.19 100 GLN A O 1
ATOM 811 N N . GLU A 1 101 ? -17.360 8.684 13.229 1.00 78.44 101 GLU A N 1
ATOM 812 C CA . GLU A 1 101 ? -17.128 9.281 14.551 1.00 78.44 101 GLU A CA 1
ATOM 813 C C . GLU A 1 101 ? -15.965 10.299 14.560 1.00 78.44 101 GLU A C 1
ATOM 815 O O . GLU A 1 101 ? -15.563 10.779 15.618 1.00 78.44 101 GLU A O 1
ATOM 820 N N . GLY A 1 102 ? -15.401 10.647 13.393 1.00 73.38 102 GLY A N 1
ATOM 821 C CA . GLY A 1 102 ? -14.334 11.656 13.282 1.00 73.38 102 GLY A CA 1
ATOM 822 C C . GLY A 1 102 ? -12.935 11.167 13.687 1.00 73.38 102 GLY A C 1
ATOM 823 O O . GLY A 1 102 ? -12.041 11.978 13.982 1.00 73.38 102 GLY A O 1
ATOM 824 N N . TYR A 1 103 ? -12.729 9.846 13.715 1.00 81.44 103 TYR A N 1
ATOM 825 C CA . TYR A 1 103 ? -11.403 9.241 13.864 1.00 81.44 103 TYR A CA 1
ATOM 826 C C . TYR A 1 103 ? -10.562 9.367 12.590 1.00 81.44 103 TYR A C 1
ATOM 828 O O . TYR A 1 103 ? -11.037 9.793 11.540 1.00 81.44 103 TYR A O 1
ATOM 836 N N . LEU A 1 104 ? -9.287 9.001 12.724 1.00 78.44 104 LEU A N 1
ATOM 837 C CA . LEU A 1 104 ? -8.288 9.030 11.659 1.00 78.44 104 LEU A CA 1
ATOM 838 C C . LEU A 1 104 ? -8.786 8.271 10.422 1.00 78.44 104 LEU A C 1
ATOM 840 O O . LEU A 1 104 ? -9.311 7.165 10.577 1.00 78.44 104 LEU A O 1
ATOM 844 N N . HIS A 1 105 ? -8.609 8.840 9.226 1.00 83.56 105 HIS A N 1
ATOM 845 C CA . HIS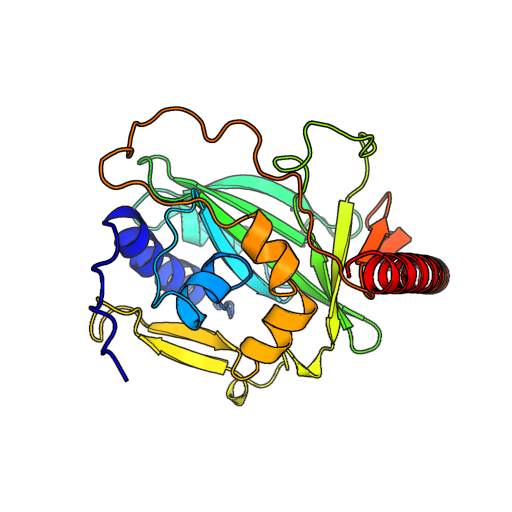 A 1 105 ? -8.896 8.139 7.972 1.00 83.56 105 HIS A CA 1
ATOM 846 C C . HIS A 1 105 ? -7.982 6.919 7.821 1.00 83.56 105 HIS A C 1
ATOM 848 O O . HIS A 1 105 ? -6.905 6.860 8.403 1.00 83.56 105 HIS A O 1
ATOM 854 N N . ILE A 1 106 ? -8.409 5.917 7.062 1.00 86.19 106 ILE A N 1
ATOM 855 C CA . ILE A 1 106 ? -7.616 4.713 6.819 1.00 86.19 106 ILE A CA 1
ATOM 856 C C . ILE A 1 106 ? -7.454 4.534 5.315 1.00 86.19 106 ILE A C 1
ATOM 858 O O . ILE A 1 106 ? -8.436 4.344 4.595 1.00 86.19 106 ILE A O 1
ATOM 862 N N . CYS A 1 107 ? -6.209 4.543 4.858 1.00 86.88 107 CYS A N 1
ATOM 863 C CA . CYS A 1 107 ? -5.833 4.351 3.467 1.00 86.88 107 CYS A CA 1
ATOM 864 C C . CYS A 1 107 ? -5.269 2.939 3.304 1.00 86.88 107 CYS A C 1
ATOM 866 O O . CYS A 1 107 ? -4.345 2.533 4.005 1.00 86.88 107 CYS A O 1
ATOM 868 N N . LEU A 1 108 ? -5.840 2.155 2.394 1.00 89.44 108 LEU A N 1
ATOM 869 C CA . LEU A 1 108 ? -5.436 0.779 2.137 1.00 89.44 108 LEU A CA 1
ATOM 870 C C . LEU A 1 108 ? -4.981 0.631 0.692 1.00 89.44 108 LEU A C 1
ATOM 872 O O . LEU A 1 108 ? -5.799 0.595 -0.224 1.00 89.44 108 LEU A O 1
ATOM 876 N N . SER A 1 109 ? -3.676 0.481 0.502 1.00 89.19 109 SER A N 1
ATOM 877 C CA . SER A 1 109 ? -3.082 0.182 -0.799 1.00 89.19 109 SER A CA 1
ATOM 878 C C . SER A 1 109 ? -2.928 -1.323 -1.013 1.00 89.19 109 SER A C 1
ATOM 880 O O . SER A 1 109 ? -2.464 -2.044 -0.129 1.00 89.19 109 SER A O 1
ATOM 882 N N . PHE A 1 110 ? -3.252 -1.807 -2.208 1.00 88.75 110 PHE A N 1
ATOM 883 C CA . PHE A 1 110 ? -3.101 -3.215 -2.567 1.00 88.75 110 PHE A CA 1
ATOM 884 C C . PHE A 1 110 ? -1.862 -3.396 -3.437 1.00 88.75 110 PHE A C 1
ATOM 886 O O . PHE A 1 110 ? -1.730 -2.794 -4.501 1.00 88.75 110 PHE A O 1
ATOM 893 N N . TRP A 1 111 ? -0.936 -4.220 -2.959 1.00 88.56 111 TRP A N 1
ATOM 894 C CA . TRP A 1 111 ? 0.367 -4.412 -3.574 1.00 88.56 111 TRP A CA 1
ATOM 895 C C . TRP A 1 111 ? 0.329 -5.559 -4.578 1.00 88.56 111 TRP A C 1
ATOM 897 O O . TRP A 1 111 ? 0.049 -6.706 -4.224 1.00 88.56 111 TRP A O 1
ATOM 907 N N . TYR A 1 112 ? 0.647 -5.246 -5.826 1.00 85.81 112 TYR A N 1
ATOM 908 C CA . TYR A 1 112 ? 0.696 -6.168 -6.952 1.00 85.81 112 TYR A CA 1
ATOM 909 C C . TYR A 1 112 ? 2.147 -6.479 -7.336 1.00 85.81 112 TYR A C 1
ATOM 911 O O . TYR A 1 112 ? 2.974 -5.575 -7.392 1.00 85.81 112 TYR A O 1
ATOM 919 N N . LEU A 1 113 ? 2.473 -7.745 -7.603 1.00 86.25 113 LEU A N 1
ATOM 920 C CA . LEU A 1 113 ? 3.813 -8.155 -8.039 1.00 86.25 113 LEU A CA 1
ATOM 921 C C . LEU A 1 113 ? 3.891 -8.257 -9.558 1.00 86.25 113 LEU A C 1
ATOM 923 O O . LEU A 1 113 ? 3.092 -8.968 -10.162 1.00 86.25 113 LEU A O 1
ATOM 927 N N . HIS A 1 114 ? 4.909 -7.634 -10.142 1.00 83.88 114 HIS A N 1
ATOM 928 C CA . HIS A 1 114 ? 5.248 -7.763 -11.555 1.00 83.88 114 HIS A CA 1
ATOM 929 C C . HIS A 1 114 ? 6.759 -7.648 -11.757 1.00 83.88 114 HIS A C 1
ATOM 931 O O . HIS A 1 114 ? 7.369 -6.724 -11.229 1.00 83.88 114 HIS A O 1
ATOM 937 N N . ASP A 1 115 ? 7.367 -8.600 -12.471 1.00 84.75 115 ASP A N 1
ATOM 938 C CA . ASP A 1 115 ? 8.805 -8.636 -12.792 1.00 84.75 115 ASP A CA 1
ATOM 939 C C . ASP A 1 115 ? 9.733 -8.368 -11.587 1.00 84.75 115 ASP A C 1
ATOM 941 O O . ASP A 1 115 ? 10.732 -7.656 -11.668 1.00 84.75 115 ASP A O 1
ATOM 945 N N . GLY A 1 116 ? 9.393 -8.935 -10.424 1.00 86.25 116 GLY A N 1
ATOM 946 C CA . GLY A 1 116 ? 10.172 -8.751 -9.195 1.00 86.25 116 GLY A CA 1
ATOM 947 C C . GLY A 1 116 ? 10.025 -7.367 -8.553 1.00 86.25 116 GLY A C 1
ATOM 948 O O . GLY A 1 116 ? 10.777 -7.041 -7.636 1.00 86.25 116 GLY A O 1
ATOM 949 N N . ILE A 1 117 ? 9.051 -6.565 -8.985 1.00 85.38 117 ILE A N 1
ATOM 950 C CA . ILE A 1 117 ? 8.711 -5.250 -8.440 1.00 85.38 117 ILE A CA 1
ATOM 951 C C . ILE A 1 117 ? 7.292 -5.300 -7.857 1.00 85.38 117 ILE A C 1
ATOM 953 O O . ILE A 1 117 ? 6.347 -5.783 -8.480 1.00 85.38 117 ILE A O 1
ATOM 957 N N . ARG A 1 118 ? 7.138 -4.819 -6.622 1.00 86.94 118 ARG A N 1
ATOM 958 C CA . ARG A 1 118 ? 5.853 -4.646 -5.941 1.00 86.94 118 ARG A CA 1
ATOM 959 C C . ARG A 1 118 ? 5.338 -3.247 -6.196 1.00 86.94 118 ARG A C 1
ATOM 961 O O . ARG A 1 118 ? 5.935 -2.285 -5.721 1.00 86.94 118 ARG A O 1
ATOM 968 N N . TYR A 1 119 ? 4.222 -3.153 -6.893 1.00 85.44 119 TYR A N 1
ATOM 969 C CA . TYR A 1 119 ? 3.566 -1.903 -7.216 1.00 85.44 119 TYR A CA 1
ATOM 970 C C . TYR A 1 119 ? 2.341 -1.679 -6.357 1.00 85.44 119 TYR A C 1
ATOM 972 O O . TYR A 1 119 ? 1.598 -2.612 -6.066 1.00 85.44 119 TYR A O 1
ATOM 980 N N . TYR A 1 120 ? 2.098 -0.428 -6.007 1.00 84.06 120 TYR A N 1
ATOM 981 C CA . TYR A 1 120 ? 0.872 -0.003 -5.357 1.00 84.06 120 TYR A CA 1
ATOM 982 C C . TYR A 1 120 ? 0.318 1.228 -6.062 1.00 84.06 120 TYR A C 1
ATOM 984 O O . TYR A 1 120 ? 1.075 2.049 -6.587 1.00 84.06 120 TYR A O 1
ATOM 992 N N . CYS A 1 121 ? -1.007 1.341 -6.073 1.00 79.25 121 CYS A N 1
ATOM 993 C CA . CYS A 1 121 ? -1.674 2.541 -6.545 1.00 79.25 121 CYS A CA 1
ATOM 994 C C . CYS A 1 121 ? -1.511 3.633 -5.491 1.00 79.25 121 CYS A C 1
ATOM 996 O O . CYS A 1 121 ? -1.871 3.430 -4.331 1.00 79.25 121 CYS A O 1
ATOM 998 N N . HIS A 1 122 ? -0.985 4.783 -5.889 1.00 72.25 122 HIS A N 1
ATOM 999 C CA . HIS A 1 122 ? -0.843 5.927 -5.000 1.00 72.25 122 HIS A CA 1
ATOM 1000 C C . HIS A 1 122 ? -1.904 6.963 -5.365 1.00 72.25 122 HIS A C 1
ATOM 1002 O O . HIS A 1 122 ? -2.018 7.382 -6.516 1.00 72.25 122 HIS A O 1
ATOM 1008 N N . ASP A 1 123 ? -2.705 7.375 -4.387 1.00 64.94 123 ASP A N 1
ATOM 1009 C CA . ASP A 1 123 ? -3.754 8.364 -4.612 1.00 64.94 123 ASP A CA 1
ATOM 1010 C C . ASP A 1 123 ? -3.165 9.783 -4.582 1.00 64.94 123 ASP A C 1
ATOM 1012 O O . ASP A 1 123 ? -3.012 10.368 -3.518 1.00 64.94 123 ASP A O 1
ATOM 1016 N N . GLN A 1 124 ? -2.790 10.341 -5.739 1.00 56.56 124 GLN A N 1
ATOM 1017 C CA . GLN A 1 124 ? -2.341 11.744 -5.830 1.00 56.56 124 GLN A CA 1
ATOM 1018 C C . GLN A 1 124 ? -3.475 12.750 -6.015 1.00 56.56 124 GLN A C 1
ATOM 1020 O O . GLN A 1 124 ? -3.200 13.949 -6.058 1.00 56.56 124 GLN A O 1
ATOM 1025 N N . HIS A 1 125 ? -4.741 12.327 -6.116 1.00 48.19 125 HIS A N 1
ATOM 1026 C CA . HIS A 1 125 ? -5.820 13.287 -6.371 1.00 48.19 125 HIS A CA 1
ATOM 1027 C C . HIS A 1 125 ? -5.987 14.324 -5.249 1.00 48.19 125 HIS A C 1
ATOM 1029 O O . HIS A 1 125 ? -6.471 15.413 -5.529 1.00 48.19 125 HIS A O 1
ATOM 1035 N N . HIS A 1 126 ? -5.533 14.034 -4.025 1.00 44.28 126 HIS A N 1
ATOM 1036 C CA . HIS A 1 126 ? -5.494 15.008 -2.927 1.00 44.28 126 HIS A CA 1
ATOM 1037 C C . HIS A 1 126 ? -4.164 15.771 -2.803 1.00 44.28 126 HIS A C 1
ATOM 1039 O O . HIS A 1 126 ? -4.112 16.803 -2.143 1.00 44.28 126 HIS A O 1
ATOM 1045 N N . GLU A 1 127 ? -3.090 15.309 -3.445 1.00 40.41 127 GLU A N 1
ATOM 1046 C CA . GLU A 1 127 ? -1.736 15.835 -3.221 1.00 40.41 127 GLU A CA 1
ATOM 1047 C C . GLU A 1 127 ? -1.267 16.838 -4.287 1.00 40.41 127 GLU A C 1
ATOM 1049 O O . GLU A 1 127 ? -0.269 17.534 -4.099 1.00 40.41 127 GLU A O 1
ATOM 1054 N N . VAL A 1 128 ? -1.967 16.935 -5.420 1.00 38.41 128 VAL A N 1
ATOM 1055 C CA . VAL A 1 128 ? -1.485 17.692 -6.585 1.00 38.41 128 VAL A CA 1
ATOM 1056 C C . VAL A 1 128 ? -2.540 18.669 -7.109 1.00 38.41 128 VAL A C 1
ATOM 1058 O O . VAL A 1 128 ? -2.854 18.699 -8.297 1.00 38.41 128 VAL A O 1
ATOM 1061 N N . GLU A 1 129 ? -3.045 19.548 -6.241 1.00 34.22 129 GLU A N 1
ATOM 1062 C CA . GLU A 1 129 ? -3.553 20.846 -6.703 1.00 34.22 129 GLU A CA 1
ATOM 1063 C C . GLU A 1 129 ? -2.360 21.672 -7.223 1.00 34.22 129 GLU A C 1
ATOM 1065 O O . GLU A 1 129 ? -1.695 22.398 -6.476 1.00 34.22 129 GLU A O 1
ATOM 1070 N N . GLY A 1 130 ? -2.019 21.530 -8.511 1.00 33.69 130 GLY A N 1
ATOM 1071 C CA . GLY A 1 130 ? -1.085 22.474 -9.129 1.00 33.69 130 GLY A CA 1
ATOM 1072 C C . GLY A 1 130 ? -0.412 22.133 -10.453 1.00 33.69 130 GLY A C 1
ATOM 1073 O O . GLY A 1 130 ? 0.065 23.066 -11.087 1.00 33.69 130 GLY A O 1
ATOM 1074 N N . VAL A 1 131 ? -0.340 20.882 -10.922 1.00 29.20 131 VAL A N 1
ATOM 1075 C CA . VAL A 1 131 ? 0.294 20.597 -12.229 1.00 29.20 131 VAL A CA 1
ATOM 1076 C C . VAL A 1 131 ? -0.349 19.385 -12.901 1.00 29.20 131 VAL A C 1
ATOM 1078 O O . VAL A 1 131 ? -0.042 18.256 -12.546 1.00 29.20 131 VAL A O 1
ATOM 1081 N N . GLY A 1 132 ? -1.207 19.635 -13.895 1.00 34.22 132 GLY A N 1
ATOM 1082 C CA . GLY A 1 132 ? -1.439 18.773 -15.065 1.00 34.22 132 GLY A CA 1
ATOM 1083 C C . GLY A 1 132 ? -1.515 17.253 -14.872 1.00 34.22 132 GLY A C 1
ATOM 1084 O O . GLY A 1 132 ? -0.966 16.533 -15.703 1.00 34.22 132 GLY A O 1
ATOM 1085 N N . VAL A 1 133 ? -2.177 16.751 -13.826 1.00 33.25 133 VAL A N 1
ATOM 1086 C CA . VAL A 1 133 ? -2.511 15.322 -13.729 1.00 33.25 133 VAL A CA 1
ATOM 1087 C C . VAL A 1 133 ? -3.782 15.091 -14.554 1.00 33.25 133 VAL A C 1
ATOM 1089 O O . VAL A 1 133 ? -4.763 15.814 -14.354 1.00 33.25 133 VAL A O 1
ATOM 1092 N N . PRO A 1 134 ? -3.785 14.158 -15.521 1.00 33.34 134 PRO A N 1
ATOM 1093 C CA . PRO A 1 134 ? -4.939 13.958 -16.384 1.00 33.34 134 PRO A CA 1
ATOM 1094 C C . PRO A 1 134 ? -6.158 13.538 -15.562 1.00 33.34 134 PRO A C 1
ATOM 1096 O O . PRO A 1 134 ? -6.053 12.752 -14.624 1.00 33.34 134 PRO A O 1
ATOM 1099 N N . GLN A 1 135 ? -7.331 14.027 -15.964 1.00 39.22 135 GLN A N 1
ATOM 1100 C CA . GLN A 1 135 ? -8.640 13.732 -15.366 1.00 39.22 135 GLN A CA 1
ATOM 1101 C C . GLN A 1 135 ? -9.055 12.238 -15.462 1.00 39.22 135 GLN A C 1
ATOM 1103 O O . GLN A 1 135 ? -10.202 11.907 -15.179 1.00 39.22 135 GLN A O 1
ATOM 1108 N N . SER A 1 136 ? -8.147 11.330 -15.848 1.00 41.88 136 SER A N 1
ATOM 1109 C CA . SER A 1 136 ? -8.407 9.897 -16.042 1.00 41.88 136 SER A CA 1
ATOM 1110 C C . SER A 1 136 ? -7.119 9.043 -16.083 1.00 41.88 136 SER A C 1
ATOM 1112 O O . SER A 1 136 ? -6.813 8.420 -17.101 1.00 41.88 136 SER A O 1
ATOM 1114 N N . GLY A 1 137 ? -6.323 9.029 -15.010 1.00 55.03 137 GLY A N 1
ATOM 1115 C CA . GLY A 1 137 ? -5.174 8.121 -14.893 1.00 55.03 137 GLY A CA 1
ATOM 1116 C C . GLY A 1 137 ? -4.745 7.895 -13.445 1.00 55.03 137 GLY A C 1
ATOM 1117 O O . GLY A 1 137 ? -4.779 8.820 -12.635 1.00 55.03 137 GLY A O 1
ATOM 1118 N N . TYR A 1 138 ? -4.341 6.667 -13.123 1.00 65.56 138 TYR A N 1
ATOM 1119 C CA . TYR A 1 138 ? -3.701 6.323 -11.853 1.00 65.56 138 TYR A CA 1
ATOM 1120 C C . TYR A 1 138 ? -2.215 6.091 -12.110 1.00 65.56 138 TYR A C 1
ATOM 1122 O O . TYR A 1 138 ? -1.817 5.646 -13.188 1.00 65.56 138 TYR A O 1
ATOM 1130 N N . PHE A 1 139 ? -1.374 6.366 -11.121 1.00 73.12 139 PHE A N 1
ATOM 1131 C CA . PHE A 1 139 ? 0.035 6.010 -11.207 1.00 73.12 139 PHE A CA 1
ATOM 1132 C C . PHE A 1 139 ? 0.384 5.003 -10.119 1.00 73.12 139 PHE A C 1
ATOM 1134 O O . PHE A 1 139 ? -0.140 5.013 -9.000 1.00 73.12 139 PHE A O 1
ATOM 1141 N N . PHE A 1 140 ? 1.279 4.109 -10.498 1.00 77.06 140 PHE A N 1
ATOM 1142 C CA . PHE A 1 140 ? 1.739 3.011 -9.683 1.00 77.06 140 PHE A CA 1
ATOM 1143 C C . PHE A 1 140 ? 3.175 3.271 -9.297 1.00 77.06 140 PHE A C 1
ATOM 1145 O O . PHE A 1 140 ? 4.013 3.580 -10.146 1.00 77.06 140 PHE A O 1
ATOM 1152 N N . ARG A 1 141 ? 3.475 3.118 -8.013 1.00 81.38 141 ARG A N 1
ATOM 1153 C CA . ARG A 1 141 ? 4.851 3.161 -7.529 1.00 81.38 141 ARG A CA 1
ATOM 1154 C C . ARG A 1 141 ? 5.320 1.780 -7.164 1.00 81.38 141 ARG A C 1
ATOM 1156 O O . ARG A 1 141 ? 4.652 1.072 -6.420 1.00 81.38 141 ARG A O 1
ATOM 1163 N N . GLY A 1 142 ? 6.474 1.422 -7.709 1.00 81.75 142 GLY A N 1
ATOM 1164 C CA . GLY A 1 142 ? 7.147 0.171 -7.431 1.00 81.75 142 GLY A CA 1
ATOM 1165 C C . GLY A 1 142 ? 8.200 0.288 -6.333 1.00 81.75 142 GLY A C 1
ATOM 1166 O O . GLY A 1 142 ? 8.877 1.312 -6.201 1.00 81.75 142 GLY A O 1
ATOM 1167 N N . VAL A 1 143 ? 8.391 -0.807 -5.605 1.00 83.81 143 VAL A N 1
ATOM 1168 C CA . VAL A 1 143 ? 9.619 -1.121 -4.866 1.00 83.81 143 VAL A CA 1
ATOM 1169 C C . VAL A 1 143 ? 10.087 -2.519 -5.250 1.00 83.81 143 VAL A C 1
ATOM 1171 O O . VAL A 1 143 ? 9.250 -3.369 -5.556 1.00 83.81 143 VAL A O 1
ATOM 1174 N N . PRO A 1 144 ? 11.396 -2.810 -5.221 1.00 86.06 144 PRO A N 1
ATOM 1175 C CA . PRO A 1 144 ? 11.865 -4.169 -5.437 1.00 86.06 144 PRO A CA 1
ATOM 1176 C C . PRO A 1 144 ? 11.191 -5.134 -4.460 1.00 86.06 144 PRO A C 1
ATOM 1178 O O . PRO A 1 144 ? 11.071 -4.841 -3.270 1.00 86.06 144 PRO A O 1
ATOM 1181 N N . ALA A 1 145 ? 10.754 -6.292 -4.949 1.00 84.88 145 ALA A N 1
ATOM 1182 C CA . ALA A 1 145 ? 10.000 -7.250 -4.148 1.00 84.88 145 ALA A CA 1
ATOM 1183 C C . ALA A 1 145 ? 10.800 -7.771 -2.949 1.00 84.88 145 ALA A C 1
ATOM 1185 O O . ALA A 1 145 ? 10.201 -8.090 -1.933 1.00 84.88 145 ALA A O 1
ATOM 1186 N N . TYR A 1 146 ? 12.136 -7.785 -3.013 1.00 82.25 146 TYR A N 1
ATOM 1187 C CA . TYR A 1 146 ? 12.967 -8.161 -1.866 1.00 82.25 146 TYR A CA 1
ATOM 1188 C C . TYR A 1 146 ? 12.845 -7.175 -0.681 1.00 82.25 146 TYR A C 1
ATOM 1190 O O . TYR A 1 146 ? 13.101 -7.529 0.468 1.00 82.25 146 TYR A O 1
ATOM 1198 N N . CYS A 1 147 ? 12.439 -5.920 -0.923 1.00 77.94 147 CYS A N 1
ATOM 1199 C CA . CYS A 1 147 ? 12.191 -4.950 0.149 1.00 77.94 147 CYS A CA 1
ATOM 1200 C C . CYS A 1 147 ? 10.924 -5.295 0.947 1.00 77.94 147 CYS A C 1
ATOM 1202 O O . CYS A 1 147 ? 10.807 -4.905 2.111 1.00 77.94 147 CYS A O 1
ATOM 1204 N N . VAL A 1 148 ? 9.985 -6.015 0.318 1.00 73.38 148 VAL A N 1
ATOM 1205 C CA . VAL A 1 148 ? 8.708 -6.479 0.881 1.00 73.38 148 VAL A CA 1
ATOM 1206 C C . VAL A 1 148 ? 8.422 -7.878 0.351 1.00 73.38 148 VAL A C 1
ATOM 1208 O O . VAL A 1 148 ? 7.634 -8.092 -0.574 1.00 73.38 148 VAL A O 1
ATOM 1211 N N . GLU A 1 149 ? 9.145 -8.836 0.912 1.00 66.94 149 GLU A N 1
ATOM 1212 C CA . GLU A 1 149 ? 9.042 -10.240 0.536 1.00 66.94 149 GLU A CA 1
ATOM 1213 C C . GLU A 1 149 ? 7.810 -10.906 1.162 1.00 66.94 149 GLU A C 1
ATOM 1215 O O . GLU A 1 149 ? 7.458 -10.642 2.311 1.00 66.94 149 GLU A O 1
ATOM 1220 N N . ASP A 1 150 ? 7.221 -11.861 0.438 1.00 64.38 150 ASP A N 1
ATOM 1221 C CA . ASP A 1 150 ? 5.994 -12.583 0.821 1.00 64.38 150 ASP A CA 1
ATOM 1222 C C . ASP A 1 150 ? 6.167 -13.583 1.971 1.00 64.38 150 ASP A C 1
ATOM 1224 O O . ASP A 1 150 ? 5.232 -14.294 2.338 1.00 64.38 150 ASP A O 1
ATOM 1228 N N . ASN A 1 151 ? 7.356 -13.654 2.567 1.00 69.81 151 ASN A N 1
ATOM 1229 C CA . ASN A 1 151 ? 7.595 -14.507 3.718 1.00 69.81 151 ASN A CA 1
ATOM 1230 C C . ASN A 1 151 ? 7.121 -13.797 5.000 1.00 69.81 151 ASN A C 1
ATOM 1232 O O . ASN A 1 151 ? 7.638 -12.723 5.320 1.00 69.81 151 ASN A O 1
ATOM 1236 N N . PRO A 1 152 ? 6.223 -14.399 5.803 1.00 65.12 152 PRO A N 1
ATOM 1237 C CA . PRO A 1 152 ? 5.836 -13.862 7.108 1.00 65.12 152 PRO A CA 1
ATOM 1238 C C . PRO A 1 152 ? 7.029 -13.527 8.020 1.00 65.12 152 PRO A C 1
ATOM 1240 O O . PRO A 1 152 ? 6.946 -12.589 8.813 1.00 65.12 152 PRO A O 1
ATOM 1243 N N . ASN A 1 153 ? 8.159 -14.230 7.867 1.00 75.12 153 ASN A N 1
ATOM 1244 C CA . ASN A 1 153 ? 9.394 -13.976 8.613 1.00 75.12 153 ASN A CA 1
ATOM 1245 C C . ASN A 1 153 ? 10.060 -12.637 8.265 1.00 75.12 153 ASN A C 1
ATOM 1247 O O . ASN A 1 153 ? 10.823 -12.117 9.080 1.00 75.12 153 ASN A O 1
ATOM 1251 N N . ASN A 1 154 ? 9.752 -12.046 7.109 1.00 74.88 154 ASN A N 1
ATOM 1252 C CA . ASN A 1 154 ? 10.263 -10.737 6.692 1.00 74.88 154 ASN A CA 1
ATOM 1253 C C . ASN A 1 154 ? 9.506 -9.568 7.304 1.00 74.88 154 ASN A C 1
ATOM 1255 O O . ASN A 1 154 ? 9.895 -8.411 7.133 1.00 74.88 154 ASN A O 1
ATOM 1259 N N . PHE A 1 155 ? 8.482 -9.864 8.095 1.00 79.00 155 PHE A N 1
ATOM 1260 C CA . PHE A 1 155 ? 7.813 -8.891 8.926 1.00 79.00 155 PHE A CA 1
ATOM 1261 C C . PHE A 1 155 ? 8.157 -9.128 10.393 1.00 79.00 155 PHE A C 1
ATOM 1263 O O . PHE A 1 155 ? 8.480 -10.232 10.837 1.00 79.00 155 PHE A O 1
ATOM 1270 N N . ARG A 1 156 ? 8.098 -8.054 11.168 1.00 82.31 156 ARG A N 1
ATOM 1271 C CA . ARG A 1 156 ? 8.173 -8.101 12.624 1.00 82.31 156 ARG A CA 1
ATOM 1272 C C . ARG A 1 156 ? 6.948 -7.420 13.205 1.00 82.31 156 ARG A C 1
ATOM 1274 O O . ARG A 1 156 ? 6.434 -6.459 12.636 1.00 82.31 156 ARG A O 1
ATOM 1281 N N . MET A 1 157 ? 6.505 -7.917 14.350 1.00 83.62 157 MET A N 1
ATOM 1282 C CA . MET A 1 157 ? 5.542 -7.197 15.169 1.00 83.62 157 MET A CA 1
ATOM 1283 C C . MET A 1 157 ? 6.297 -6.120 15.942 1.00 83.62 157 MET A C 1
ATOM 1285 O O . MET A 1 157 ? 7.288 -6.420 16.607 1.00 83.62 157 MET A O 1
ATOM 1289 N N . VAL A 1 158 ? 5.847 -4.878 15.828 1.00 77.56 158 VAL A N 1
ATOM 1290 C CA . VAL A 1 158 ? 6.402 -3.736 16.556 1.00 77.56 158 VAL A CA 1
ATOM 1291 C C . VAL A 1 158 ? 5.323 -3.215 17.493 1.00 77.56 158 VAL A C 1
ATOM 1293 O O . VAL A 1 158 ? 4.183 -3.019 17.072 1.00 77.56 158 VAL A O 1
ATOM 1296 N N . GLU A 1 159 ? 5.675 -3.038 18.764 1.00 77.56 159 GLU A N 1
ATOM 1297 C CA . GLU A 1 159 ? 4.839 -2.296 19.710 1.00 77.56 159 GLU A CA 1
ATOM 1298 C C . GLU A 1 159 ? 4.924 -0.815 19.359 1.00 77.56 159 GLU A C 1
ATOM 1300 O O . GLU A 1 159 ? 6.021 -0.283 19.167 1.00 77.56 159 GLU A O 1
ATOM 1305 N N . TRP A 1 160 ? 3.770 -0.161 19.226 1.00 73.12 160 TRP A N 1
ATOM 1306 C CA . TRP A 1 160 ? 3.764 1.273 18.972 1.00 73.12 160 TRP A CA 1
ATOM 1307 C C . TRP A 1 160 ? 4.367 1.999 20.182 1.00 73.12 160 TRP A C 1
ATOM 1309 O O . TRP A 1 160 ? 3.925 1.749 21.309 1.00 73.12 160 TRP A O 1
ATOM 1319 N N . PRO A 1 161 ? 5.363 2.885 20.002 1.00 65.12 161 PRO A N 1
ATOM 1320 C CA . PRO A 1 161 ? 5.942 3.606 21.124 1.00 65.12 161 PRO A CA 1
ATOM 1321 C C . PRO A 1 161 ? 4.857 4.370 21.893 1.00 65.12 161 PRO A C 1
ATOM 1323 O O . PRO A 1 161 ? 4.124 5.165 21.319 1.00 65.12 161 PRO A O 1
ATOM 1326 N N . GLY A 1 162 ? 4.760 4.106 23.196 1.00 62.22 162 GLY A N 1
ATOM 1327 C CA . GLY A 1 162 ? 3.822 4.757 24.116 1.00 62.22 162 GLY A CA 1
ATOM 1328 C C . GLY A 1 162 ? 2.632 3.870 24.484 1.00 62.22 162 GLY A C 1
ATOM 1329 O O . GLY A 1 162 ? 1.968 4.133 25.473 1.00 62.22 162 GLY A O 1
ATOM 1330 N N . ILE A 1 163 ? 2.404 2.755 23.772 1.00 64.62 163 ILE A N 1
ATOM 1331 C CA . ILE A 1 163 ? 1.303 1.832 24.082 1.00 64.62 163 ILE A CA 1
ATOM 1332 C C . ILE A 1 163 ? 1.820 0.402 24.273 1.00 64.62 163 ILE A C 1
ATOM 1334 O O . ILE A 1 163 ? 1.915 -0.386 23.332 1.00 64.62 163 ILE A O 1
ATOM 1338 N N . ASN A 1 164 ? 2.155 0.057 25.519 1.00 58.69 164 ASN A N 1
ATOM 1339 C CA . ASN A 1 164 ? 2.727 -1.248 25.863 1.00 58.69 164 ASN A CA 1
ATOM 1340 C C . ASN A 1 164 ? 1.754 -2.408 25.603 1.00 58.69 164 ASN A C 1
ATOM 1342 O O . ASN A 1 164 ? 0.596 -2.357 26.017 1.00 58.69 164 ASN A O 1
ATOM 1346 N N . GLN A 1 165 ? 2.270 -3.484 24.992 1.00 59.81 165 GLN A N 1
ATOM 1347 C CA . GLN A 1 165 ? 1.717 -4.852 24.911 1.00 59.81 165 GLN A CA 1
ATOM 1348 C C . GLN A 1 165 ? 0.278 -5.055 24.386 1.00 59.81 165 GLN A C 1
ATOM 1350 O O . GLN A 1 165 ? -0.101 -6.199 24.132 1.00 59.81 165 GLN A O 1
ATOM 1355 N N . GLN A 1 166 ? -0.503 -4.001 24.146 1.00 57.75 166 GLN A N 1
ATOM 1356 C CA . GLN A 1 166 ? -1.883 -4.095 23.659 1.00 57.75 166 GLN A CA 1
ATOM 1357 C C . GLN A 1 166 ? -2.004 -3.901 22.143 1.00 57.75 166 GLN A C 1
ATOM 1359 O O . GLN A 1 166 ? -2.869 -4.524 21.530 1.00 57.75 166 GLN A O 1
ATOM 1364 N N . TYR A 1 167 ? -1.123 -3.110 21.516 1.00 67.88 167 TYR A N 1
ATOM 1365 C CA . TYR A 1 167 ? -1.202 -2.818 20.078 1.00 67.88 167 TYR A CA 1
ATOM 1366 C C . TYR A 1 167 ? 0.132 -3.066 19.391 1.00 67.88 167 TYR A C 1
ATOM 1368 O O . TYR A 1 167 ? 1.067 -2.267 19.444 1.00 67.88 167 TYR A O 1
ATOM 1376 N N . LYS A 1 168 ? 0.201 -4.225 18.738 1.00 75.81 168 LYS A N 1
ATOM 1377 C CA . LYS A 1 168 ? 1.323 -4.628 17.898 1.00 75.81 168 LYS A CA 1
ATOM 1378 C C . LYS A 1 168 ? 0.905 -4.500 16.446 1.00 75.81 168 LYS A C 1
ATOM 1380 O O . LYS A 1 168 ? -0.106 -5.076 16.050 1.00 75.81 168 LYS A O 1
ATOM 1385 N N . ILE A 1 169 ? 1.710 -3.807 15.651 1.00 77.75 169 ILE A N 1
ATOM 1386 C CA . ILE A 1 169 ? 1.495 -3.680 14.210 1.00 77.75 169 ILE A CA 1
ATOM 1387 C C . ILE A 1 169 ? 2.590 -4.406 13.437 1.00 77.75 169 ILE A C 1
ATOM 1389 O O . ILE A 1 169 ? 3.742 -4.490 13.873 1.00 77.75 169 ILE A O 1
ATOM 1393 N N . ARG A 1 170 ? 2.219 -4.969 12.287 1.00 81.56 170 ARG A N 1
ATOM 1394 C CA . ARG A 1 170 ? 3.157 -5.638 11.392 1.00 81.56 170 ARG A CA 1
ATOM 1395 C C . ARG A 1 170 ? 3.949 -4.600 10.597 1.00 81.56 170 ARG A C 1
ATOM 1397 O O . ARG A 1 170 ? 3.368 -3.734 9.946 1.00 81.56 170 ARG A O 1
ATOM 1404 N N . VAL A 1 171 ? 5.273 -4.722 10.634 1.00 81.19 171 VAL A N 1
ATOM 1405 C CA . VAL A 1 171 ? 6.228 -3.815 9.984 1.00 81.19 171 VAL A CA 1
ATOM 1406 C C . VAL A 1 171 ? 7.239 -4.628 9.171 1.00 81.19 171 VAL A C 1
ATOM 1408 O O . VAL A 1 171 ? 7.762 -5.614 9.706 1.00 81.19 171 VAL A O 1
ATOM 1411 N N . PRO A 1 172 ? 7.566 -4.247 7.921 1.00 80.12 172 PRO A N 1
ATOM 1412 C CA . PRO A 1 172 ? 8.631 -4.904 7.162 1.00 80.12 172 PRO A CA 1
ATOM 1413 C C . PRO A 1 172 ? 9.989 -4.801 7.878 1.00 80.12 172 PRO A C 1
ATOM 1415 O O . PRO A 1 172 ? 10.340 -3.761 8.435 1.00 80.12 172 PRO A O 1
ATOM 1418 N N . ARG A 1 173 ? 10.799 -5.864 7.866 1.00 78.44 173 ARG A N 1
ATOM 1419 C CA . ARG A 1 173 ? 12.143 -5.848 8.477 1.00 78.44 173 ARG A CA 1
ATOM 1420 C C . ARG A 1 173 ? 13.120 -4.964 7.708 1.00 78.44 173 ARG A C 1
ATOM 1422 O O . ARG A 1 173 ? 13.899 -4.249 8.330 1.00 78.44 173 ARG A O 1
ATOM 1429 N N . ALA A 1 174 ? 13.028 -4.959 6.380 1.00 75.81 174 ALA A N 1
ATOM 1430 C CA . ALA A 1 174 ? 13.825 -4.113 5.493 1.00 75.81 174 ALA A CA 1
ATOM 1431 C C . ALA A 1 174 ? 13.230 -2.701 5.317 1.00 75.81 174 ALA A C 1
ATOM 1433 O O . ALA A 1 174 ? 13.529 -2.013 4.343 1.00 75.81 174 ALA A O 1
ATOM 1434 N N . ALA A 1 175 ? 12.382 -2.247 6.247 1.00 73.12 175 ALA A N 1
ATOM 1435 C CA . ALA A 1 175 ? 11.625 -1.016 6.068 1.00 73.12 175 ALA A CA 1
ATOM 1436 C C . ALA A 1 175 ? 12.498 0.238 5.884 1.00 73.12 175 ALA A C 1
ATOM 1438 O O . ALA A 1 175 ? 12.090 1.121 5.148 1.00 73.12 175 ALA A O 1
ATOM 1439 N N . GLY A 1 176 ? 13.706 0.310 6.458 1.00 72.94 176 GLY A N 1
ATOM 1440 C CA . GLY A 1 176 ? 14.633 1.419 6.174 1.00 72.94 176 GLY A CA 1
ATOM 1441 C C . GLY A 1 176 ? 15.003 1.508 4.688 1.00 72.94 176 GLY A C 1
ATOM 1442 O O . GLY A 1 176 ? 14.845 2.559 4.079 1.00 72.94 176 GLY A O 1
ATOM 1443 N N . VAL A 1 177 ? 15.381 0.376 4.087 1.00 75.12 177 VAL A N 1
ATOM 1444 C CA . VAL A 1 177 ? 15.715 0.272 2.656 1.00 75.12 177 VAL A CA 1
ATOM 1445 C C . VAL A 1 177 ? 14.489 0.569 1.793 1.00 75.12 177 VAL A C 1
ATOM 1447 O O . VAL A 1 177 ? 14.569 1.324 0.829 1.00 75.12 177 VAL A O 1
ATOM 1450 N N . MET A 1 178 ? 13.329 0.017 2.159 1.00 77.44 178 MET A N 1
ATOM 1451 C CA . MET A 1 178 ? 12.070 0.283 1.463 1.00 77.44 178 MET A CA 1
ATOM 1452 C C . MET A 1 178 ? 11.717 1.774 1.472 1.00 77.44 178 MET A C 1
ATOM 1454 O O . MET A 1 178 ? 11.336 2.319 0.440 1.00 77.44 178 MET A O 1
ATOM 1458 N N . LEU A 1 179 ? 11.859 2.434 2.623 1.00 71.88 179 LEU A N 1
ATOM 1459 C CA . LEU A 1 179 ? 11.599 3.859 2.762 1.00 71.88 179 LEU A CA 1
ATOM 1460 C C . LEU A 1 179 ? 12.571 4.693 1.927 1.00 71.88 179 LEU A C 1
ATOM 1462 O O . LEU A 1 179 ? 12.112 5.612 1.270 1.00 71.88 179 LEU A O 1
ATOM 1466 N N . ASP A 1 180 ? 13.856 4.345 1.858 1.00 72.25 180 ASP A N 1
ATOM 1467 C CA . ASP A 1 180 ? 14.814 5.063 1.003 1.00 72.25 180 ASP A CA 1
ATOM 1468 C C . ASP A 1 180 ? 14.464 4.952 -0.499 1.00 72.25 180 ASP A C 1
ATOM 1470 O O . ASP A 1 180 ? 14.725 5.879 -1.270 1.00 72.25 180 ASP A O 1
ATOM 1474 N N . HIS A 1 181 ? 13.836 3.846 -0.920 1.00 72.56 181 HIS A N 1
ATOM 1475 C CA . HIS A 1 181 ? 13.326 3.670 -2.286 1.00 72.56 181 HIS A CA 1
ATOM 1476 C C . HIS A 1 181 ? 12.012 4.414 -2.552 1.00 72.56 181 HIS A C 1
ATOM 1478 O O . HIS A 1 181 ? 11.796 4.883 -3.669 1.00 72.56 181 HIS A O 1
ATOM 1484 N N . LEU A 1 182 ? 11.125 4.486 -1.556 1.00 71.19 182 LEU A N 1
ATOM 1485 C CA . LEU A 1 182 ? 9.826 5.148 -1.678 1.00 71.19 182 LEU A CA 1
ATOM 1486 C C . LEU A 1 182 ? 9.946 6.665 -1.528 1.00 71.19 182 LEU A C 1
ATOM 1488 O O . LEU A 1 182 ? 9.411 7.404 -2.345 1.00 71.19 182 LEU A O 1
ATOM 1492 N N . TYR A 1 183 ? 10.660 7.114 -0.499 1.00 68.94 183 TYR A N 1
ATOM 1493 C CA . TYR A 1 183 ? 10.820 8.501 -0.077 1.00 68.94 183 TYR A CA 1
ATOM 1494 C C . TYR A 1 183 ? 12.283 8.733 0.318 1.00 68.94 183 TYR A C 1
ATOM 1496 O O . TYR A 1 183 ? 12.648 8.551 1.483 1.00 68.94 183 TYR A O 1
ATOM 1504 N N . PRO A 1 184 ? 13.150 9.160 -0.617 1.00 63.06 184 PRO A N 1
ATOM 1505 C CA . PRO A 1 184 ? 14.495 9.549 -0.231 1.00 63.06 184 PRO A CA 1
ATOM 1506 C C . PRO A 1 184 ? 14.416 10.687 0.795 1.00 63.06 184 PRO A C 1
ATOM 1508 O O . PRO A 1 184 ? 13.557 11.564 0.697 1.00 63.06 184 PRO A O 1
ATOM 1511 N N . ASP A 1 185 ? 15.327 10.686 1.768 1.00 58.62 185 ASP A N 1
ATOM 1512 C CA . ASP A 1 185 ? 15.311 11.578 2.940 1.00 58.62 185 ASP A CA 1
ATOM 1513 C C . ASP A 1 185 ? 15.071 13.063 2.592 1.00 58.62 185 ASP A C 1
ATOM 1515 O O . ASP A 1 185 ? 14.337 13.764 3.285 1.00 58.62 185 ASP A O 1
ATOM 1519 N N . TRP A 1 186 ? 15.611 13.552 1.471 1.00 63.78 186 TRP A N 1
ATOM 1520 C CA . TRP A 1 186 ? 15.395 14.929 1.009 1.00 63.78 186 TRP A CA 1
ATOM 1521 C C . TRP A 1 186 ? 13.946 15.219 0.574 1.00 63.78 186 TRP A C 1
ATOM 1523 O O . TRP A 1 186 ? 13.481 16.347 0.736 1.00 63.78 186 TRP A O 1
ATOM 1533 N N . ALA A 1 187 ? 13.234 14.237 0.012 1.00 58.22 187 ALA A N 1
ATOM 1534 C CA . ALA A 1 187 ? 11.842 14.386 -0.408 1.00 58.22 187 ALA A CA 1
ATOM 1535 C C . ALA A 1 187 ? 10.946 14.500 0.825 1.00 58.22 187 ALA A C 1
ATOM 1537 O O . ALA A 1 187 ? 10.093 15.381 0.893 1.00 58.22 187 ALA A O 1
ATOM 1538 N N . TYR A 1 188 ? 11.228 13.684 1.839 1.00 54.62 188 TYR A N 1
ATOM 1539 C CA . TYR A 1 188 ? 10.487 13.712 3.088 1.00 54.62 188 TYR A CA 1
ATOM 1540 C C . TYR A 1 188 ? 10.841 14.936 3.950 1.00 54.62 188 TYR A C 1
ATOM 1542 O O . TYR A 1 188 ? 9.958 15.555 4.527 1.00 54.62 188 TYR A O 1
ATOM 1550 N N . LYS A 1 189 ? 12.098 15.404 3.967 1.00 54.97 189 LYS A N 1
ATOM 1551 C CA . LYS A 1 189 ? 12.486 16.685 4.605 1.00 54.97 189 LYS A CA 1
ATOM 1552 C C . LYS A 1 189 ? 11.752 17.904 4.044 1.00 54.97 189 LYS A C 1
ATOM 1554 O O . LYS A 1 189 ? 11.577 18.874 4.769 1.00 54.97 189 LYS A O 1
ATOM 1559 N N . LYS A 1 190 ? 11.316 17.865 2.781 1.00 53.75 190 LYS A N 1
ATOM 1560 C CA . LYS A 1 190 ? 10.447 18.906 2.203 1.00 53.75 190 LYS A CA 1
ATOM 1561 C C . LYS A 1 190 ? 8.988 18.781 2.654 1.00 53.75 190 LYS A C 1
ATOM 1563 O O . LYS A 1 190 ? 8.286 19.783 2.650 1.00 53.75 190 LYS A O 1
ATOM 1568 N N . GLN A 1 191 ? 8.555 17.576 3.029 1.00 47.25 191 GLN A N 1
ATOM 1569 C CA . GLN A 1 191 ? 7.244 17.301 3.630 1.00 47.25 191 GLN A CA 1
ATOM 1570 C C . GLN A 1 191 ? 7.240 17.518 5.154 1.00 47.25 191 GLN A C 1
ATOM 1572 O O . GLN A 1 191 ? 6.183 17.710 5.744 1.00 47.25 191 GLN A O 1
ATOM 1577 N N . HIS A 1 192 ? 8.410 17.498 5.804 1.00 45.59 192 HIS A N 1
ATOM 1578 C CA . HIS A 1 192 ? 8.554 17.793 7.225 1.00 45.59 192 HIS A CA 1
ATOM 1579 C C . HIS A 1 192 ? 8.151 19.241 7.513 1.00 45.59 192 HIS A C 1
ATOM 1581 O O . HIS A 1 192 ? 8.903 20.187 7.282 1.00 45.59 192 HIS A O 1
ATOM 1587 N N . TYR A 1 193 ? 6.969 19.385 8.097 1.00 43.59 193 TYR A N 1
ATOM 1588 C CA . TYR A 1 193 ? 6.550 20.588 8.790 1.00 43.59 193 TYR A CA 1
ATOM 1589 C C . TYR A 1 193 ? 7.409 20.810 10.040 1.00 43.59 193 TYR A C 1
ATOM 1591 O O . TYR A 1 193 ? 7.694 19.886 10.808 1.00 43.59 193 TYR A O 1
ATOM 1599 N N . GLU A 1 194 ? 7.777 22.064 10.280 1.00 37.03 194 GLU A N 1
ATOM 1600 C CA . GLU A 1 194 ? 8.219 22.525 11.589 1.00 37.03 194 GLU A CA 1
ATOM 1601 C C . GLU A 1 194 ? 6.986 22.522 12.512 1.00 37.03 194 GLU A C 1
ATOM 1603 O O . GLU A 1 194 ? 6.141 23.414 12.438 1.00 37.03 194 GLU A O 1
ATOM 1608 N N . VAL A 1 195 ? 6.824 21.485 13.345 1.00 35.19 195 VAL A N 1
ATOM 1609 C CA . VAL A 1 195 ? 5.753 21.445 14.356 1.00 35.19 195 VAL A CA 1
ATOM 1610 C C . VAL A 1 195 ? 6.062 22.513 15.401 1.00 35.19 195 VAL A C 1
ATOM 1612 O O . VAL A 1 195 ? 6.824 22.281 16.341 1.00 35.19 195 VAL A O 1
ATOM 1615 N N . LYS A 1 196 ? 5.496 23.709 15.226 1.00 34.72 196 LYS A N 1
ATOM 1616 C CA . LYS A 1 196 ? 5.575 24.771 16.229 1.00 34.72 196 LYS A CA 1
ATOM 1617 C C . LYS A 1 196 ? 4.659 24.405 17.402 1.00 34.72 196 LYS A C 1
ATOM 1619 O O . LYS A 1 196 ? 3.459 24.205 17.189 1.00 34.72 196 LYS A O 1
ATOM 1624 N N . PRO A 1 197 ? 5.183 24.304 18.637 1.00 34.41 197 PRO A N 1
ATOM 1625 C CA . PRO A 1 197 ? 4.356 24.050 19.810 1.00 34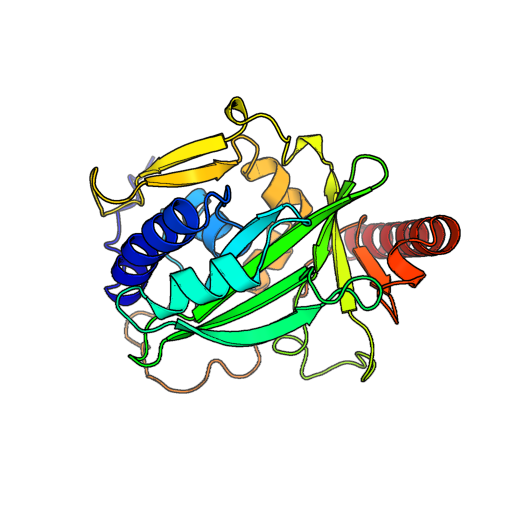.41 197 PRO A CA 1
ATOM 1626 C C . PRO A 1 197 ? 3.245 25.107 19.916 1.00 34.41 197 PRO A C 1
ATOM 1628 O O . PRO A 1 197 ? 3.533 26.300 19.877 1.00 34.41 197 PRO A O 1
ATOM 1631 N N . GLY A 1 198 ? 1.988 24.672 20.039 1.00 39.34 198 GLY A N 1
ATOM 1632 C CA . GLY A 1 198 ? 0.827 25.558 20.218 1.00 39.34 198 GLY A CA 1
ATOM 1633 C C . GLY A 1 198 ? -0.044 25.798 18.979 1.00 39.34 198 GLY A C 1
ATOM 1634 O O . GLY A 1 198 ? -1.063 26.468 19.099 1.00 39.34 198 GLY A O 1
ATOM 1635 N N . VAL A 1 199 ? 0.296 25.229 17.817 1.00 33.44 199 VAL A N 1
ATOM 1636 C CA . VAL A 1 199 ? -0.512 25.339 16.586 1.00 33.44 199 VAL A CA 1
ATOM 1637 C C . VAL A 1 199 ? -1.137 23.983 16.240 1.00 33.44 199 VAL A C 1
ATOM 1639 O O . VAL A 1 199 ? -0.837 23.382 15.218 1.00 33.44 199 VAL A O 1
ATOM 1642 N N . ILE A 1 200 ? -1.992 23.463 17.122 1.00 34.53 200 ILE A N 1
ATOM 1643 C CA . ILE A 1 200 ? -3.026 22.506 16.703 1.00 34.53 200 ILE A CA 1
ATOM 1644 C C . ILE A 1 200 ? -4.308 23.329 16.649 1.00 34.53 200 ILE A C 1
ATOM 1646 O O . ILE A 1 200 ? -5.066 23.377 17.612 1.00 34.53 200 ILE A O 1
ATOM 1650 N N . ILE A 1 201 ? -4.476 24.079 15.562 1.00 33.50 201 ILE A N 1
ATOM 1651 C CA . ILE A 1 201 ? -5.732 24.763 15.257 1.00 33.50 201 ILE A CA 1
ATOM 1652 C C . ILE A 1 201 ? -6.360 24.006 14.091 1.00 33.50 201 ILE A C 1
ATOM 1654 O O . ILE A 1 201 ? -5.700 23.725 13.094 1.00 33.50 201 ILE A O 1
ATOM 1658 N N . GLU A 1 202 ? -7.621 23.635 14.283 1.00 39.25 202 GLU A N 1
ATOM 1659 C CA . GLU A 1 202 ? -8.426 22.659 13.542 1.00 39.25 202 GLU A CA 1
ATOM 1660 C C . GLU A 1 202 ? -8.773 23.030 12.089 1.00 39.25 202 GLU A C 1
ATOM 1662 O O . GLU A 1 202 ? -9.753 22.517 11.558 1.00 39.25 202 GLU A O 1
ATOM 1667 N N . ASP A 1 203 ? -8.004 23.872 11.400 1.00 31.75 203 ASP A N 1
ATOM 1668 C CA . ASP A 1 203 ? -8.389 24.329 10.063 1.00 31.75 203 ASP A CA 1
ATOM 1669 C C . ASP A 1 203 ? -7.291 24.090 9.022 1.00 31.75 203 ASP A C 1
ATOM 1671 O O . ASP A 1 203 ? -6.238 24.722 9.019 1.00 31.75 203 ASP A O 1
ATOM 1675 N N . LYS A 1 204 ? -7.600 23.144 8.127 1.00 36.28 204 LYS A N 1
ATOM 1676 C CA . LYS A 1 204 ? -7.088 22.983 6.761 1.00 36.28 204 LYS A CA 1
ATOM 1677 C C . LYS A 1 204 ? -5.562 23.052 6.605 1.00 36.28 204 LYS A C 1
ATOM 1679 O O . LYS A 1 204 ? -4.981 24.115 6.392 1.00 36.28 204 LYS A O 1
ATOM 1684 N N . MET A 1 205 ? -4.939 21.872 6.527 1.00 37.56 205 MET A N 1
ATOM 1685 C CA . MET A 1 205 ? -3.630 21.659 5.890 1.00 37.56 205 MET A CA 1
ATOM 1686 C C . MET A 1 205 ? -3.694 21.986 4.383 1.00 37.56 205 MET A C 1
ATOM 1688 O O . MET A 1 205 ? -3.624 21.116 3.521 1.00 37.56 205 MET A O 1
ATOM 1692 N N . VAL A 1 206 ? -3.881 23.264 4.054 1.00 32.56 206 VAL A N 1
ATOM 1693 C CA . VAL A 1 206 ? -3.893 23.777 2.687 1.00 32.56 206 VAL A CA 1
ATOM 1694 C C . VAL A 1 206 ? -2.464 23.737 2.134 1.00 32.56 206 VAL A C 1
ATOM 1696 O O . VAL A 1 206 ? -1.598 24.493 2.566 1.00 32.56 206 VAL A O 1
ATOM 1699 N N . SER A 1 207 ? -2.254 22.910 1.103 1.00 35.38 207 SER A N 1
ATOM 1700 C CA . SER A 1 207 ? -1.292 23.103 -0.006 1.00 35.38 207 SER A CA 1
ATOM 1701 C C . SER A 1 207 ? 0.194 22.692 0.104 1.00 35.38 207 SER A C 1
ATOM 1703 O O . SER A 1 207 ? 0.993 23.113 -0.735 1.00 35.38 207 SER A O 1
ATOM 1705 N N . TYR A 1 208 ? 0.604 21.813 1.021 1.00 38.03 208 TYR A N 1
ATOM 1706 C CA . TYR A 1 208 ? 2.036 21.466 1.181 1.00 38.03 208 TYR A CA 1
ATOM 1707 C C . TYR A 1 208 ? 2.519 20.179 0.469 1.00 38.03 208 TYR A C 1
ATOM 1709 O O . TYR A 1 208 ? 3.709 19.869 0.487 1.00 38.03 208 TYR A O 1
ATOM 1717 N N . HIS A 1 209 ? 1.656 19.472 -0.266 1.00 38.66 209 HIS A N 1
ATOM 1718 C CA . HIS A 1 209 ? 1.954 18.169 -0.894 1.00 38.66 209 HIS A CA 1
ATOM 1719 C C . HIS A 1 209 ? 2.804 18.206 -2.190 1.00 38.66 209 HIS A C 1
ATOM 1721 O O . HIS A 1 209 ? 2.918 17.217 -2.911 1.00 38.66 209 HIS A O 1
ATOM 1727 N N . ARG A 1 210 ? 3.481 19.318 -2.512 1.00 37.19 210 ARG A N 1
ATOM 1728 C CA . ARG A 1 210 ? 4.159 19.494 -3.821 1.00 37.19 210 ARG A CA 1
ATOM 1729 C C . ARG A 1 210 ? 5.421 18.644 -4.039 1.00 37.19 210 ARG A C 1
ATOM 1731 O O . ARG A 1 210 ? 6.019 18.693 -5.114 1.00 37.19 210 ARG A O 1
ATOM 1738 N N . GLY A 1 211 ? 5.844 17.868 -3.047 1.00 42.38 211 GLY A N 1
ATOM 1739 C CA . GLY A 1 211 ? 6.976 16.951 -3.142 1.00 42.38 211 GLY A CA 1
ATOM 1740 C C . GLY A 1 211 ? 6.515 15.516 -3.344 1.00 42.38 211 GLY A C 1
ATOM 1741 O O . GLY A 1 211 ? 6.713 14.698 -2.451 1.00 42.38 211 GLY A O 1
ATOM 1742 N N . GLY A 1 212 ? 5.900 15.196 -4.485 1.00 51.16 212 GLY A N 1
ATOM 1743 C CA . GLY A 1 212 ? 5.630 13.800 -4.824 1.00 51.16 212 GLY A CA 1
ATOM 1744 C C . GLY A 1 212 ? 6.929 12.990 -4.743 1.00 51.16 212 GLY A C 1
ATOM 1745 O O . GLY A 1 212 ? 7.969 13.428 -5.245 1.00 51.16 212 GLY A O 1
ATOM 1746 N N . ALA A 1 213 ? 6.887 11.826 -4.093 1.00 57.12 213 ALA A N 1
ATOM 1747 C CA . ALA A 1 213 ? 8.056 10.953 -4.008 1.00 57.12 213 ALA A CA 1
ATOM 1748 C C . ALA A 1 213 ? 8.566 10.564 -5.407 1.00 57.12 213 ALA A C 1
ATOM 1750 O O . ALA A 1 213 ? 7.840 10.661 -6.394 1.00 57.12 213 ALA A O 1
ATOM 1751 N N . ILE A 1 214 ? 9.831 10.173 -5.530 1.00 62.00 214 ILE A N 1
ATOM 1752 C CA . ILE A 1 214 ? 10.415 9.844 -6.834 1.00 62.00 214 ILE A CA 1
ATOM 1753 C C . ILE A 1 214 ? 10.942 8.426 -6.766 1.00 62.00 214 ILE A C 1
ATOM 1755 O O . ILE A 1 214 ? 11.904 8.168 -6.049 1.00 62.00 214 ILE A O 1
ATOM 1759 N N . SER A 1 215 ? 10.338 7.537 -7.547 1.00 73.31 215 SER A N 1
ATOM 1760 C CA . SER A 1 215 ? 10.778 6.153 -7.679 1.00 73.31 215 SER A CA 1
ATOM 1761 C C . SER A 1 215 ? 11.211 5.896 -9.123 1.00 73.31 215 SER A C 1
ATOM 1763 O O . SER A 1 215 ? 10.473 6.271 -10.033 1.00 73.31 215 SER A O 1
ATOM 1765 N N . PRO A 1 216 ? 12.356 5.228 -9.366 1.00 79.12 216 PRO A N 1
ATOM 1766 C CA . PRO A 1 216 ? 12.701 4.738 -10.702 1.00 79.12 216 PRO A CA 1
ATOM 1767 C C . PRO A 1 216 ? 11.745 3.631 -11.185 1.00 79.12 216 PRO A C 1
ATOM 1769 O O . PRO A 1 216 ? 11.825 3.213 -12.334 1.00 79.12 216 PRO A O 1
ATOM 1772 N N . TYR A 1 217 ? 10.854 3.152 -10.312 1.00 86.00 217 TYR A N 1
ATOM 1773 C CA . TYR A 1 217 ? 9.834 2.149 -10.600 1.00 86.00 217 TYR A CA 1
ATOM 1774 C C . TYR A 1 217 ? 8.424 2.760 -10.678 1.00 86.00 217 TYR A C 1
ATOM 1776 O O . TYR A 1 217 ? 7.436 2.069 -10.444 1.00 86.00 217 TYR A O 1
ATOM 1784 N N . GLU A 1 218 ? 8.306 4.067 -10.913 1.00 83.12 218 GLU A N 1
ATOM 1785 C CA . GLU A 1 218 ? 7.008 4.722 -11.111 1.00 83.12 218 GLU A CA 1
ATOM 1786 C C . GLU A 1 218 ? 6.494 4.497 -12.540 1.00 83.12 218 GLU A C 1
ATOM 1788 O O . GLU A 1 218 ? 7.261 4.620 -13.492 1.00 83.12 218 GLU A O 1
ATOM 1793 N N . VAL A 1 219 ? 5.207 4.185 -12.692 1.00 81.00 219 VAL A N 1
ATOM 1794 C CA . VAL A 1 219 ? 4.546 3.926 -13.979 1.00 81.00 219 VAL A CA 1
ATOM 1795 C C . VAL A 1 219 ? 3.206 4.652 -14.002 1.00 81.00 219 VAL A C 1
ATOM 1797 O O . VAL A 1 219 ? 2.420 4.536 -13.062 1.00 81.00 219 VAL A O 1
ATOM 1800 N N . HIS A 1 220 ? 2.929 5.383 -15.080 1.00 81.25 220 HIS A N 1
ATOM 1801 C CA . HIS A 1 220 ? 1.665 6.090 -15.263 1.00 81.25 220 HIS A CA 1
ATOM 1802 C C . HIS A 1 220 ? 0.774 5.326 -16.246 1.00 81.25 220 HIS A C 1
ATOM 1804 O O . HIS A 1 220 ? 1.193 5.073 -17.374 1.00 81.25 220 HIS A O 1
ATOM 1810 N N . VAL A 1 221 ? -0.445 4.972 -15.828 1.00 73.81 221 VAL A N 1
ATOM 1811 C CA . VAL A 1 221 ? -1.394 4.219 -16.660 1.00 73.81 221 VAL A CA 1
ATOM 1812 C C . VAL A 1 221 ? -2.732 4.944 -16.769 1.00 73.81 221 VAL A C 1
ATOM 1814 O O . VAL A 1 221 ? -3.265 5.472 -15.794 1.00 73.81 221 VAL A O 1
ATOM 1817 N N . SER A 1 222 ? -3.292 4.967 -17.978 1.00 72.44 222 SER A N 1
ATOM 1818 C CA . SER A 1 222 ? -4.610 5.560 -18.235 1.00 72.44 222 SER A CA 1
ATOM 1819 C C . SER A 1 222 ? -5.755 4.622 -17.847 1.00 72.44 222 SER A C 1
ATOM 1821 O O . SER A 1 222 ? -6.843 5.084 -17.522 1.00 72.44 222 SER A O 1
ATOM 1823 N N . SER A 1 223 ? -5.512 3.310 -17.849 1.00 74.75 223 SER A N 1
ATOM 1824 C CA . SER A 1 223 ? -6.456 2.287 -17.398 1.00 74.75 223 SER A CA 1
ATOM 1825 C C . SER A 1 223 ? -5.729 1.123 -16.727 1.00 74.75 223 SER A C 1
ATOM 1827 O O . SER A 1 223 ? -4.531 0.914 -16.933 1.00 74.75 223 SER A O 1
ATOM 1829 N N . MET A 1 224 ? -6.459 0.293 -15.980 1.00 73.62 224 MET A N 1
ATOM 1830 C CA . MET A 1 224 ? -5.874 -0.912 -15.377 1.00 73.62 224 MET A CA 1
ATOM 1831 C C . MET A 1 224 ? -5.520 -2.008 -16.385 1.00 73.62 224 MET A C 1
ATOM 1833 O O . MET A 1 224 ? -4.749 -2.910 -16.066 1.00 73.62 224 MET A O 1
ATOM 1837 N N . ASN A 1 225 ? -6.021 -1.931 -17.617 1.00 75.44 225 ASN A N 1
ATOM 1838 C CA . ASN A 1 225 ? -5.601 -2.836 -18.686 1.00 75.44 225 ASN A CA 1
ATOM 1839 C C . ASN A 1 225 ? -4.161 -2.572 -19.127 1.00 75.44 225 ASN A C 1
ATOM 1841 O O . ASN A 1 225 ? -3.408 -3.518 -19.365 1.00 75.44 225 ASN A O 1
ATOM 1845 N N . ASP A 1 226 ? -3.755 -1.302 -19.179 1.00 81.44 226 ASP A N 1
ATOM 1846 C CA . ASP A 1 226 ? -2.396 -0.916 -19.574 1.00 81.44 226 ASP A CA 1
ATOM 1847 C C . ASP A 1 226 ? -1.352 -1.425 -18.577 1.00 81.44 226 ASP A C 1
ATOM 1849 O O . ASP A 1 226 ? -0.225 -1.737 -18.955 1.00 81.44 226 ASP A O 1
ATOM 1853 N N . TRP A 1 227 ? -1.760 -1.609 -17.320 1.00 77.00 227 TRP A N 1
ATOM 1854 C CA . TRP A 1 227 ? -0.946 -2.216 -16.272 1.00 77.00 227 TRP A CA 1
ATOM 1855 C C . TRP A 1 227 ? -0.517 -3.660 -16.585 1.00 77.00 227 TRP A C 1
ATOM 1857 O O . TRP A 1 227 ? 0.559 -4.092 -16.183 1.00 77.00 227 TRP A O 1
ATOM 1867 N N . LYS A 1 228 ? -1.334 -4.416 -17.330 1.00 76.94 228 LYS A N 1
ATOM 1868 C CA . LYS A 1 228 ? -0.999 -5.781 -17.778 1.00 76.94 228 LYS A CA 1
ATOM 1869 C C . LYS A 1 228 ? -0.210 -5.793 -19.091 1.00 76.94 228 LYS A C 1
ATOM 1871 O O . LYS A 1 228 ? 0.291 -6.840 -19.495 1.00 76.94 228 LYS A O 1
ATOM 1876 N N . ASN A 1 229 ? -0.099 -4.656 -19.780 1.00 86.12 229 ASN A N 1
ATOM 1877 C CA . ASN A 1 229 ? 0.674 -4.542 -21.009 1.00 86.12 229 ASN A CA 1
ATOM 1878 C C . ASN A 1 229 ? 2.158 -4.373 -20.666 1.00 86.12 229 ASN A C 1
ATOM 1880 O O . ASN A 1 229 ? 2.652 -3.255 -20.525 1.00 86.12 229 ASN A O 1
ATOM 1884 N N . GLU A 1 230 ? 2.883 -5.489 -20.569 1.00 85.75 230 GLU A N 1
ATOM 1885 C CA . GLU A 1 230 ? 4.298 -5.485 -20.174 1.00 85.75 230 GLU A CA 1
ATOM 1886 C C . GLU A 1 230 ? 5.157 -4.549 -21.025 1.00 85.75 230 GLU A C 1
ATOM 1888 O O . GLU A 1 230 ? 6.049 -3.880 -20.513 1.00 85.75 230 GLU A O 1
ATOM 1893 N N . GLY A 1 231 ? 4.895 -4.478 -22.333 1.00 89.38 231 GLY A N 1
ATOM 1894 C CA . GLY A 1 231 ? 5.631 -3.594 -23.231 1.00 89.38 231 GLY A CA 1
ATOM 1895 C C . GLY A 1 231 ? 5.391 -2.118 -22.911 1.00 89.38 231 GLY A C 1
ATOM 1896 O O . GLY A 1 231 ? 6.319 -1.315 -22.988 1.00 89.38 231 GLY A O 1
ATOM 1897 N N . HIS A 1 232 ? 4.160 -1.749 -22.545 1.00 87.19 232 HIS A N 1
ATOM 1898 C CA . HIS A 1 232 ? 3.836 -0.403 -22.071 1.00 87.19 232 HIS A CA 1
ATOM 1899 C C . HIS A 1 232 ? 4.495 -0.117 -20.718 1.00 87.19 232 HIS A C 1
ATOM 1901 O O . HIS A 1 232 ? 5.213 0.876 -20.607 1.00 87.19 232 HIS A O 1
ATOM 1907 N N . VAL A 1 233 ? 4.343 -1.019 -19.744 1.00 85.88 233 VAL A N 1
ATOM 1908 C CA . VAL A 1 233 ? 4.953 -0.901 -18.410 1.00 85.88 233 VAL A CA 1
ATOM 1909 C C . VAL A 1 233 ? 6.471 -0.743 -18.510 1.00 85.88 233 VAL A C 1
ATOM 1911 O O . VAL A 1 233 ? 7.020 0.207 -17.961 1.00 85.88 233 VAL A O 1
ATOM 1914 N N . LYS A 1 234 ? 7.156 -1.594 -19.285 1.00 88.38 234 LYS A N 1
ATOM 1915 C CA . LYS A 1 234 ? 8.612 -1.521 -19.504 1.00 88.38 234 LYS A CA 1
ATOM 1916 C C . LYS A 1 234 ? 9.038 -0.175 -20.099 1.00 88.38 234 LYS A C 1
ATOM 1918 O O . LYS A 1 234 ? 10.008 0.414 -19.632 1.00 88.38 234 LYS A O 1
ATOM 1923 N N . ARG A 1 235 ? 8.296 0.364 -21.076 1.00 88.88 235 ARG A N 1
ATOM 1924 C CA . ARG A 1 235 ? 8.581 1.699 -21.640 1.00 88.88 235 ARG A CA 1
ATOM 1925 C C . ARG A 1 235 ? 8.411 2.819 -20.615 1.00 88.88 235 ARG A C 1
ATOM 1927 O O . ARG A 1 235 ? 9.231 3.732 -20.584 1.00 88.88 235 ARG A O 1
ATOM 1934 N N . GLU A 1 236 ? 7.358 2.777 -19.807 1.00 85.81 236 GLU A N 1
ATOM 1935 C CA . GLU A 1 236 ? 7.123 3.789 -18.773 1.00 85.81 236 GLU A CA 1
ATOM 1936 C C . GLU A 1 236 ? 8.159 3.705 -17.644 1.00 85.81 236 GLU A C 1
ATOM 1938 O O . GLU A 1 236 ? 8.637 4.744 -17.191 1.00 85.81 236 GLU A O 1
ATOM 1943 N N . LEU A 1 237 ? 8.589 2.498 -17.262 1.00 86.94 237 LEU A N 1
ATOM 1944 C CA . LEU A 1 237 ? 9.682 2.296 -16.307 1.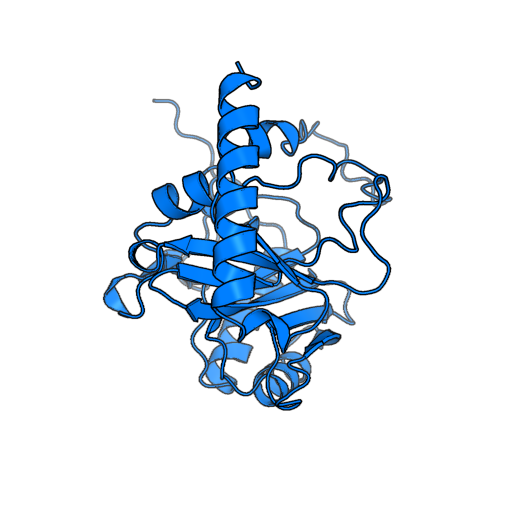00 86.94 237 LEU A CA 1
ATOM 1945 C C . LEU A 1 237 ? 10.998 2.895 -16.804 1.00 86.94 237 LEU A C 1
ATOM 1947 O O . LEU A 1 237 ? 11.663 3.597 -16.047 1.00 86.94 237 LEU A O 1
ATOM 1951 N N . GLU A 1 238 ? 11.368 2.685 -18.071 1.00 88.19 238 GLU A N 1
ATOM 1952 C CA . GLU A 1 238 ? 12.590 3.289 -18.619 1.00 88.19 238 GLU A CA 1
ATOM 1953 C C . GLU A 1 238 ? 12.509 4.824 -18.625 1.00 88.19 238 GLU A C 1
ATOM 1955 O O . GLU A 1 238 ? 13.418 5.493 -18.131 1.00 88.19 238 GLU A O 1
ATOM 1960 N N . LYS A 1 239 ? 11.376 5.405 -19.050 1.00 85.88 239 LYS A N 1
ATOM 1961 C CA . LYS A 1 239 ? 11.156 6.863 -18.959 1.00 85.88 239 LYS A CA 1
ATOM 1962 C C . LYS A 1 239 ? 11.233 7.376 -17.518 1.00 85.88 239 LYS A C 1
ATOM 1964 O O . LYS A 1 239 ? 11.749 8.464 -17.258 1.00 85.88 239 LYS A O 1
ATOM 1969 N N . SER A 1 240 ? 10.673 6.625 -16.576 1.00 81.31 240 SER A N 1
ATOM 1970 C CA . SER A 1 240 ? 10.668 6.957 -15.152 1.00 81.31 240 SER A CA 1
ATOM 1971 C C . SER A 1 240 ? 12.080 6.946 -14.571 1.00 81.31 240 SER A C 1
ATOM 1973 O O . SER A 1 240 ? 12.507 7.908 -13.926 1.00 81.31 240 SER A O 1
ATOM 1975 N N . LYS A 1 241 ? 12.858 5.914 -14.902 1.00 84.81 241 LYS A N 1
ATOM 1976 C CA . LYS A 1 241 ? 14.270 5.784 -14.549 1.00 84.81 241 LYS A CA 1
ATOM 1977 C C . LYS A 1 241 ? 15.108 6.931 -15.112 1.00 84.81 241 LYS A C 1
ATOM 1979 O O . LYS A 1 241 ? 15.897 7.510 -14.368 1.00 84.81 241 LYS A O 1
ATOM 1984 N N . GLU A 1 242 ? 14.913 7.322 -16.370 1.00 84.19 242 GLU A N 1
ATOM 1985 C CA . GLU A 1 242 ? 15.579 8.492 -16.962 1.00 84.19 242 GLU A CA 1
ATOM 1986 C C . GLU A 1 242 ? 15.272 9.782 -16.184 1.00 84.19 242 GLU A C 1
ATOM 1988 O O . GLU A 1 242 ? 16.189 10.510 -15.790 1.00 84.19 242 GLU A O 1
ATOM 1993 N N . LYS A 1 243 ? 13.991 10.048 -15.887 1.00 78.88 243 LYS A N 1
ATOM 1994 C CA . LYS A 1 243 ? 13.570 11.214 -15.088 1.00 78.88 243 LYS A CA 1
ATOM 1995 C C . LYS A 1 243 ? 14.168 11.195 -13.683 1.00 78.88 243 LYS A C 1
ATOM 1997 O O . LYS A 1 243 ? 14.628 12.233 -13.200 1.00 78.88 243 LYS A O 1
ATOM 2002 N N . TRP A 1 244 ? 14.173 10.038 -13.025 1.00 77.31 244 TRP A N 1
ATOM 2003 C CA . TRP A 1 244 ? 14.781 9.858 -11.709 1.00 77.31 244 TRP A CA 1
ATOM 2004 C C . TRP A 1 244 ? 16.284 10.165 -11.748 1.00 77.31 244 TRP A C 1
ATOM 2006 O O . TRP A 1 244 ? 16.757 10.970 -10.946 1.00 77.31 244 TRP A O 1
ATOM 2016 N N . LEU A 1 245 ? 17.016 9.633 -12.735 1.00 81.81 245 LEU A N 1
ATOM 2017 C CA . LEU A 1 245 ? 18.446 9.904 -12.927 1.00 81.81 245 LEU A CA 1
ATOM 2018 C C . LEU A 1 245 ? 18.739 11.393 -13.166 1.00 81.81 245 LEU A C 1
ATOM 2020 O O . LEU A 1 245 ? 19.698 11.923 -12.604 1.00 81.81 245 LEU A O 1
ATOM 2024 N N . ILE A 1 246 ? 17.923 12.088 -13.967 1.00 80.75 246 ILE A N 1
ATOM 2025 C CA . ILE A 1 246 ? 18.052 13.541 -14.184 1.00 80.75 246 ILE A CA 1
ATOM 2026 C C . ILE A 1 246 ? 17.856 14.301 -12.868 1.00 80.75 246 ILE A C 1
ATOM 2028 O O . ILE A 1 246 ? 18.655 15.171 -12.522 1.00 80.75 246 ILE A O 1
ATOM 2032 N N . ARG A 1 247 ? 16.818 13.962 -12.096 1.00 70.56 247 ARG A N 1
ATOM 2033 C CA . ARG A 1 247 ? 16.537 14.626 -10.816 1.00 70.56 247 ARG A CA 1
ATOM 2034 C C . ARG A 1 247 ? 17.616 14.360 -9.768 1.00 70.56 247 ARG A C 1
ATOM 2036 O O . ARG A 1 247 ? 17.953 15.281 -9.036 1.00 70.56 247 ARG A O 1
ATOM 2043 N N . LEU A 1 248 ? 18.209 13.165 -9.730 1.00 72.56 248 LEU A N 1
ATOM 2044 C CA . LEU A 1 248 ? 19.362 12.884 -8.866 1.00 72.56 248 LEU A CA 1
ATOM 2045 C C . LEU A 1 248 ? 20.579 13.753 -9.201 1.00 72.56 248 LEU A C 1
ATOM 2047 O O . LEU A 1 248 ? 21.300 14.167 -8.297 1.00 72.56 248 LEU A O 1
ATOM 2051 N N . LYS A 1 249 ? 20.812 14.035 -10.487 1.00 77.50 249 LYS A N 1
ATOM 2052 C CA . LYS A 1 249 ? 21.897 14.928 -10.918 1.00 77.50 249 LYS A CA 1
ATOM 2053 C C . LYS A 1 249 ? 21.633 16.385 -10.527 1.00 77.50 249 LYS A C 1
ATOM 2055 O O . LYS A 1 249 ? 22.569 17.071 -10.138 1.00 77.50 249 LYS A O 1
ATOM 2060 N N . ASN A 1 250 ? 20.374 16.823 -10.597 1.00 66.25 250 ASN A N 1
ATOM 2061 C CA . ASN A 1 250 ? 19.964 18.211 -10.347 1.00 66.25 250 ASN A CA 1
ATOM 2062 C C . ASN A 1 250 ? 19.602 18.510 -8.879 1.00 66.25 250 ASN A C 1
ATOM 2064 O O . ASN A 1 250 ? 19.396 19.665 -8.530 1.00 66.25 250 ASN A O 1
ATOM 2068 N N . GLY A 1 251 ? 19.454 17.484 -8.038 1.00 56.22 251 GLY A N 1
ATOM 2069 C CA . GLY A 1 251 ? 19.073 17.590 -6.625 1.00 56.22 251 GLY A CA 1
ATOM 2070 C C . GLY A 1 251 ? 20.251 17.723 -5.656 1.00 56.22 251 GLY A C 1
ATOM 2071 O O . GLY A 1 251 ? 20.080 17.403 -4.479 1.00 56.22 251 GLY A O 1
ATOM 2072 N N . LYS A 1 252 ? 21.425 18.130 -6.153 1.00 44.41 252 LYS A N 1
ATOM 2073 C CA . LYS A 1 252 ? 22.568 18.560 -5.341 1.00 44.41 252 LYS A CA 1
ATOM 2074 C C . LYS A 1 252 ? 22.541 20.068 -5.154 1.00 44.41 252 LYS A C 1
ATOM 2076 O O . LYS A 1 252 ? 22.340 20.761 -6.172 1.00 44.41 252 LYS A O 1
#

Secondary structure (DSSP, 8-state):
---PPPPPPPHHHHHHHHHHHHHHHHHT---EE-HHHHHHHHHSSS----SEEEEEEETTS-HHHHHHHHHTSTT-EEEEEEEEETTEEEEEEEEEEEETTSPPEEEEEEEEEETTEEEEEE--TTT-TTS---TT-EEEEEEEGGGG-S-GGGEEEEEPTTSTTT-EEEEETTHHHHHHHHS-HHHHHHH-----TT---SS---S--------TTEEEESSTTGGG-HHHHHHHHHHHHHHHHHHHHH--

Sequence (252 aa):
MMQRKQVEPGRKIEIALRVIPQAFNYATVPYWLSFGGLWALIRNNGIIPDGDFDMCTYYGHDFKRIEKAFRGVPGHYVMTKAIVDDTNKDKALYCAYSSQEGYLHICLSFWYLHDGIRYYCHDQHHEVEGVGVPQSGYFFRGVPAYCVEDNPNNFRMVEWPGINQQYKIRVPRAAGVMLDHLYPDWAYKKQHYEVKPGVIIEDKMVSYHRGGAISPYEVHVSSMNDWKNEGHVKRELEKSKEKWLIRLKNGK

Foldseek 3Di:
DDDDDFDADDPLVVLVLQLVVQLCVQLVFDKAFDDPQQCCCPPVLRDDPDLAGEMETAWPGQVVSSQVSCCPGPQRWHWPDFAAAPVDRRTTQKTWTDGPVSGRIYIYGHWDDDPQKTKGWDPCVVQDPDDDDDPFKIKIAIDGCVLPPPDPVQWDWDDRGNHPPPGTGIYGNSSVVVCCQFANPVLVVQVDDPPDPPPPDPDDPPDSNPSHGQHLQMAMDRHSVLVVVVVNSVVRSNVSNVVSVVCVVVVD

Radius of gyration: 18.15 Å; chains: 1; bounding box: 42×40×49 Å